Protein AF-A0A256ZKJ1-F1 (afdb_monomer_lite)

Foldseek 3Di:
DDDDDDDDDDDDDDDDDDDDPDDPPDPPPDDPVVLLVVLCVVDPPDDSVVSSVVSCCCVPVQPPPALDAFDKDWFAFPVCVVVNVVSNVVCCPPPPFHWDDWDKDKAQPDPPPPPSGIIMIGTHDIHTDDPPPPVPPPVDDDPVRVVVVVVVVVVVVVVVVVVVVVVVVVLADAFDKDWDFDDPPDPPPPDDPRARWIWGQHPVRDIDTCGNDHPVSNVVD

pLDDT: mean 74.89, std 17.76, range [29.64, 97.75]

Sequence (221 aa):
MAPGLEKSKKPRDITVSGQHEASFESHILEVPPELVRLAAERYPGYPLPLALAKLLNDVWVLRTVRPVKGLMWGGVHEENIPDIVAKLVRSMYEGPRPIRSITIKIKVGDPSCEDYTHFWVEILDVEEPGEEGELQPDGGFTAEELFRELERAIEAELAEARDRLAELQERAIPGSIRSKMVSCGKADCGKCPHGPYYYLKRPDGSEEYLGREVPPEIEDG

Structure (mmCIF, N/CA/C/O backbone):
data_AF-A0A256ZKJ1-F1
#
_entry.id   AF-A0A256ZKJ1-F1
#
loop_
_atom_site.group_PDB
_atom_site.id
_atom_site.type_symbol
_atom_site.label_atom_id
_atom_site.label_alt_id
_atom_site.label_comp_id
_atom_site.label_asym_id
_atom_site.label_entity_id
_atom_site.label_seq_id
_atom_site.pdbx_PDB_ins_code
_atom_site.Cartn_x
_atom_site.Cartn_y
_atom_site.Cartn_z
_atom_site.occupancy
_atom_site.B_iso_or_equiv
_atom_site.auth_seq_id
_atom_site.auth_comp_id
_atom_site.auth_asym_id
_atom_site.auth_atom_id
_atom_site.pdbx_PDB_model_num
ATOM 1 N N . MET A 1 1 ? 27.320 32.138 -69.745 1.00 44.38 1 MET A N 1
ATOM 2 C CA . MET A 1 1 ? 27.058 31.901 -68.310 1.00 44.38 1 MET A CA 1
ATOM 3 C C . MET A 1 1 ? 25.980 30.835 -68.228 1.00 44.38 1 MET A C 1
ATOM 5 O O . MET A 1 1 ? 24.889 31.080 -68.721 1.00 44.38 1 MET A O 1
ATOM 9 N N . ALA A 1 2 ? 26.323 29.638 -67.754 1.00 42.09 2 ALA A N 1
ATOM 10 C CA . ALA A 1 2 ? 25.422 28.486 -67.682 1.00 42.09 2 ALA A CA 1
ATOM 11 C C . ALA A 1 2 ? 25.147 28.136 -66.205 1.00 42.09 2 ALA A C 1
ATOM 13 O O . ALA A 1 2 ? 26.066 28.278 -65.394 1.00 42.09 2 ALA A O 1
ATOM 14 N N . PRO A 1 3 ? 23.920 27.716 -65.845 1.00 54.94 3 PRO A N 1
ATOM 15 C CA . PRO A 1 3 ? 23.538 27.420 -64.467 1.00 54.94 3 PRO A CA 1
ATOM 16 C C . PRO A 1 3 ? 24.007 26.022 -64.030 1.00 54.94 3 PRO A C 1
ATOM 18 O O . PRO A 1 3 ? 24.042 25.081 -64.824 1.00 54.94 3 PRO A O 1
ATOM 21 N N . GLY A 1 4 ? 24.389 25.907 -62.757 1.00 44.50 4 GLY A N 1
ATOM 22 C CA . GLY A 1 4 ? 24.886 24.678 -62.140 1.00 44.50 4 GLY A CA 1
ATOM 23 C C . GLY A 1 4 ? 23.781 23.654 -61.870 1.00 44.50 4 GLY A C 1
ATOM 24 O O . GLY A 1 4 ? 22.708 23.999 -61.385 1.00 44.50 4 GLY A O 1
ATOM 25 N N . LEU A 1 5 ? 24.073 22.386 -62.179 1.00 49.84 5 LEU A N 1
ATOM 26 C CA . LEU A 1 5 ? 23.234 21.231 -61.860 1.00 49.84 5 LEU A CA 1
ATOM 27 C C . LEU A 1 5 ? 23.305 20.885 -60.363 1.00 49.84 5 LEU A C 1
ATOM 29 O O . LEU A 1 5 ? 24.361 20.493 -59.859 1.00 49.84 5 LEU A O 1
ATOM 33 N N . GLU A 1 6 ? 22.154 20.921 -59.694 1.00 48.00 6 GLU A N 1
ATOM 34 C CA . GLU A 1 6 ? 21.913 20.258 -58.413 1.00 48.00 6 GLU A CA 1
ATOM 35 C C . GLU A 1 6 ? 21.885 18.730 -58.591 1.00 48.00 6 GLU A C 1
ATOM 37 O O . GLU A 1 6 ? 21.209 18.186 -59.468 1.00 48.00 6 GLU A O 1
ATOM 42 N N . LYS A 1 7 ? 22.623 18.007 -57.742 1.00 48.16 7 LYS A N 1
ATOM 43 C CA . LYS A 1 7 ? 22.628 16.538 -57.718 1.00 48.16 7 LYS A CA 1
ATOM 44 C C . LYS A 1 7 ? 21.525 16.026 -56.790 1.00 48.16 7 LYS A C 1
ATOM 46 O O . LYS A 1 7 ? 21.696 15.986 -55.576 1.00 48.16 7 LYS A O 1
ATOM 51 N N . SER A 1 8 ? 20.424 15.577 -57.387 1.00 42.25 8 SER A N 1
ATOM 52 C CA . SER A 1 8 ? 19.383 14.773 -56.737 1.00 42.25 8 SER A CA 1
ATOM 53 C C . SER A 1 8 ? 19.952 13.426 -56.250 1.00 42.25 8 SER A C 1
ATOM 55 O O . SER A 1 8 ? 20.502 12.649 -57.036 1.00 42.25 8 SER A O 1
ATOM 57 N N . LYS A 1 9 ? 19.838 13.141 -54.945 1.00 49.81 9 LYS A N 1
ATOM 58 C CA . LYS A 1 9 ? 20.073 11.805 -54.370 1.00 49.81 9 LYS A CA 1
ATOM 59 C C . LYS A 1 9 ? 18.824 10.952 -54.598 1.00 49.81 9 LYS A C 1
ATOM 61 O O . LYS A 1 9 ? 17.766 11.263 -54.063 1.00 49.81 9 LYS A O 1
ATOM 66 N N . LYS A 1 10 ? 18.959 9.858 -55.354 1.00 47.38 10 LYS A N 1
ATOM 67 C CA . LYS A 1 10 ? 17.903 8.843 -55.485 1.00 47.38 10 LYS A CA 1
ATOM 68 C C . LYS A 1 10 ? 17.711 8.087 -54.158 1.00 47.38 10 LYS A C 1
ATOM 70 O O . LYS A 1 10 ? 18.721 7.686 -53.570 1.00 47.38 10 LYS A O 1
ATOM 75 N N . PRO A 1 11 ? 16.467 7.841 -53.712 1.00 41.50 11 PRO A N 1
ATOM 76 C CA . PRO A 1 11 ? 16.202 6.891 -52.640 1.00 41.50 11 PRO A CA 1
ATOM 77 C C . PRO A 1 11 ? 16.518 5.469 -53.122 1.00 41.50 11 PRO A C 1
ATOM 79 O O . PRO A 1 11 ? 16.333 5.140 -54.295 1.00 41.50 11 PRO A O 1
ATOM 82 N N . ARG A 1 12 ? 17.064 4.645 -52.224 1.00 39.72 12 ARG A N 1
ATOM 83 C CA . ARG A 1 12 ? 17.263 3.212 -52.454 1.00 39.72 12 ARG A CA 1
ATOM 84 C C . ARG A 1 12 ? 16.070 2.473 -51.869 1.00 39.72 12 ARG A C 1
ATOM 86 O O . ARG A 1 12 ? 15.885 2.509 -50.656 1.00 39.72 12 ARG A O 1
ATOM 93 N N . ASP A 1 13 ? 15.324 1.795 -52.728 1.00 38.44 13 ASP A N 1
ATOM 94 C CA . ASP A 1 13 ? 14.350 0.792 -52.317 1.00 38.44 13 ASP A CA 1
ATOM 95 C C . ASP A 1 13 ? 15.100 -0.424 -51.761 1.00 38.44 13 ASP A C 1
ATOM 97 O O . ASP A 1 13 ? 16.004 -0.961 -52.407 1.00 38.44 13 ASP A O 1
ATOM 101 N N . ILE A 1 14 ? 14.748 -0.838 -50.544 1.00 34.78 14 ILE A N 1
ATOM 102 C CA . ILE A 1 14 ? 15.192 -2.105 -49.962 1.00 34.78 14 ILE A CA 1
ATOM 103 C C . ILE A 1 14 ? 13.975 -3.024 -49.943 1.00 34.78 14 ILE A C 1
ATOM 105 O O . ILE A 1 14 ? 13.069 -2.864 -49.129 1.00 34.78 14 ILE A O 1
ATOM 109 N N . THR A 1 15 ? 13.958 -3.983 -50.863 1.00 31.47 15 THR A N 1
ATOM 110 C CA . THR A 1 15 ? 13.005 -5.093 -50.872 1.00 31.47 15 THR A CA 1
ATOM 111 C C . THR A 1 15 ? 13.538 -6.193 -49.956 1.00 31.47 15 THR A C 1
ATOM 113 O O . THR A 1 15 ? 14.625 -6.717 -50.195 1.00 31.47 15 THR A O 1
ATOM 116 N N . VAL A 1 16 ? 12.782 -6.560 -48.920 1.00 31.16 16 VAL A N 1
ATOM 117 C CA . VAL A 1 16 ? 13.049 -7.754 -48.106 1.00 31.16 16 VAL A CA 1
ATOM 118 C C . VAL A 1 16 ? 11.983 -8.790 -48.444 1.00 31.16 16 VAL A C 1
ATOM 120 O O . VAL A 1 16 ? 10.836 -8.674 -48.026 1.00 31.16 16 VAL A O 1
ATOM 123 N N . SER A 1 17 ? 12.350 -9.791 -49.243 1.00 34.28 17 SER A N 1
ATOM 124 C CA . SER A 1 17 ? 11.527 -10.975 -49.489 1.00 34.28 17 SER A CA 1
ATOM 125 C C . SER A 1 17 ? 11.765 -11.991 -48.372 1.00 34.28 17 SER A C 1
ATOM 127 O O . SER A 1 17 ? 12.839 -12.588 -48.298 1.00 34.28 17 SER A O 1
ATOM 129 N N . GLY A 1 18 ? 10.774 -12.180 -47.503 1.00 29.64 18 GLY A N 1
ATOM 130 C CA . GLY A 1 18 ? 10.757 -13.255 -46.516 1.00 29.64 18 GLY A CA 1
ATOM 131 C C . GLY A 1 18 ? 10.109 -14.509 -47.095 1.00 29.64 18 GLY A C 1
ATOM 132 O O . GLY A 1 18 ? 8.932 -14.489 -47.441 1.00 29.64 18 GLY A O 1
ATOM 133 N N . GLN A 1 19 ? 10.863 -15.603 -47.173 1.00 39.25 19 GLN A N 1
ATOM 134 C CA . GLN A 1 19 ? 10.309 -16.953 -47.224 1.00 39.25 19 GLN A CA 1
ATOM 135 C C . GLN A 1 19 ? 10.635 -17.628 -45.894 1.00 39.25 19 GLN A C 1
ATOM 137 O O . GLN A 1 19 ? 11.774 -18.006 -45.645 1.00 39.25 19 GLN A O 1
ATOM 142 N N . HIS A 1 20 ? 9.629 -17.745 -45.033 1.00 33.62 20 HIS A N 1
ATOM 143 C CA . HIS A 1 20 ? 9.632 -18.654 -43.894 1.00 33.62 20 HIS A CA 1
ATOM 144 C C . HIS A 1 20 ? 8.245 -19.294 -43.824 1.00 33.62 20 HIS A C 1
ATOM 146 O O . HIS A 1 20 ? 7.353 -18.830 -43.120 1.00 33.62 20 HIS A O 1
ATOM 152 N N . GLU A 1 21 ? 8.059 -20.361 -44.597 1.00 38.94 21 GLU A N 1
ATOM 153 C CA . GLU A 1 21 ? 7.015 -21.343 -44.321 1.00 38.94 21 GLU A CA 1
ATOM 154 C C . GLU A 1 21 ? 7.507 -22.202 -43.151 1.00 38.94 21 GLU A C 1
ATOM 156 O O . GLU A 1 21 ? 8.213 -23.191 -43.330 1.00 38.94 21 GLU A O 1
ATOM 161 N N . ALA A 1 22 ? 7.194 -21.775 -41.928 1.00 35.44 22 ALA A N 1
ATOM 162 C CA . ALA A 1 22 ? 7.259 -22.642 -40.762 1.00 35.44 22 ALA A CA 1
ATOM 163 C C . ALA A 1 22 ? 5.856 -23.211 -40.538 1.00 35.44 22 ALA A C 1
ATOM 165 O O . ALA A 1 22 ? 4.933 -22.498 -40.146 1.00 35.44 22 ALA A O 1
ATOM 166 N N . SER A 1 23 ? 5.700 -24.501 -40.826 1.00 38.31 23 SER A N 1
ATOM 167 C CA . SER A 1 23 ? 4.536 -25.299 -40.462 1.00 38.31 23 SER A CA 1
ATOM 168 C C . SER A 1 23 ? 4.336 -25.244 -38.946 1.00 38.31 23 SER A C 1
ATOM 170 O O . SER A 1 23 ? 5.094 -25.844 -38.184 1.00 38.31 23 SER A O 1
ATOM 172 N N . PHE A 1 24 ? 3.331 -24.489 -38.512 1.00 35.84 24 PHE A N 1
ATOM 173 C CA . PHE A 1 24 ? 2.935 -24.364 -37.115 1.00 35.84 24 PHE A CA 1
ATOM 174 C C . PHE A 1 24 ? 2.102 -25.597 -36.738 1.00 35.84 24 PHE A C 1
ATOM 176 O O . PHE A 1 24 ? 0.874 -25.584 -36.813 1.00 35.84 24 PHE A O 1
ATOM 183 N N . GLU A 1 25 ? 2.765 -26.705 -36.400 1.00 36.88 25 GLU A N 1
ATOM 184 C CA . GLU A 1 25 ? 2.099 -27.823 -35.730 1.00 36.88 25 GLU A CA 1
ATOM 185 C C . GLU A 1 25 ? 1.587 -27.317 -34.377 1.00 36.88 25 GLU A C 1
ATOM 187 O O . GLU A 1 25 ? 2.357 -26.953 -33.487 1.00 36.88 25 GLU A O 1
ATOM 192 N N . SER A 1 26 ? 0.264 -27.224 -34.239 1.00 41.16 26 SER A N 1
ATOM 193 C CA . SER A 1 26 ? -0.400 -26.722 -33.042 1.00 41.16 26 SER A CA 1
ATOM 194 C C . SER A 1 26 ? -0.306 -27.747 -31.912 1.00 41.16 26 SER A C 1
ATOM 196 O O . SER A 1 26 ? -1.264 -28.463 -31.614 1.00 41.16 26 SER A O 1
ATOM 198 N N . HIS A 1 27 ? 0.845 -27.803 -31.250 1.00 38.19 27 HIS A N 1
ATOM 199 C CA . HIS A 1 27 ? 0.912 -28.250 -29.868 1.00 38.19 27 HIS A CA 1
ATOM 200 C C . HIS A 1 27 ? 0.139 -27.237 -29.023 1.00 38.19 27 HIS A C 1
ATOM 202 O O . HIS A 1 27 ? 0.663 -26.195 -28.631 1.00 38.19 27 HIS A O 1
ATOM 208 N N . ILE A 1 28 ? -1.142 -27.520 -28.782 1.00 40.75 28 ILE A N 1
ATOM 209 C CA . ILE A 1 28 ? -1.919 -26.831 -27.755 1.00 40.75 28 ILE A CA 1
ATOM 210 C C . ILE A 1 28 ? -1.238 -27.171 -26.428 1.00 40.75 28 ILE A C 1
ATOM 212 O O . ILE A 1 28 ? -1.432 -28.250 -25.875 1.00 40.75 28 ILE A O 1
ATOM 216 N N . LEU A 1 29 ? -0.363 -26.278 -25.970 1.00 50.88 29 LEU A N 1
ATOM 217 C CA . LEU A 1 29 ? 0.223 -26.328 -24.639 1.00 50.88 29 LEU A CA 1
ATOM 218 C C . LEU A 1 29 ? -0.930 -26.238 -23.640 1.00 50.88 29 LEU A C 1
ATOM 220 O O . LEU A 1 29 ? -1.601 -25.208 -23.554 1.00 50.88 29 LEU A O 1
ATOM 224 N N . GLU A 1 30 ? -1.191 -27.326 -22.919 1.00 71.75 30 GLU A N 1
ATOM 225 C CA . GLU A 1 30 ? -2.140 -27.305 -21.812 1.00 71.75 30 GLU A CA 1
ATOM 226 C C . GLU A 1 30 ? -1.690 -26.245 -20.803 1.00 71.75 30 GLU A C 1
ATOM 228 O O . GLU A 1 30 ? -0.568 -26.270 -20.294 1.00 71.75 30 GLU A O 1
ATOM 233 N N . VAL A 1 31 ? -2.560 -25.267 -20.551 1.00 78.06 31 VAL A N 1
ATOM 234 C CA . VAL A 1 31 ? -2.277 -24.177 -19.620 1.00 78.06 31 VAL A CA 1
ATOM 235 C C . VAL A 1 31 ? -2.248 -24.747 -18.197 1.00 78.06 31 VAL A C 1
ATOM 237 O O . VAL A 1 31 ? -3.251 -25.321 -17.764 1.00 78.06 31 VAL A O 1
ATOM 240 N N . PRO A 1 32 ? -1.157 -24.554 -17.431 1.00 82.62 32 PRO A N 1
ATOM 241 C CA . PRO A 1 32 ? -1.074 -25.012 -16.050 1.00 82.62 32 PRO A CA 1
ATOM 242 C C . PRO A 1 32 ? -2.262 -24.526 -15.192 1.00 82.62 32 PRO A C 1
ATOM 244 O O . PRO A 1 32 ? -2.549 -23.323 -15.190 1.00 82.62 32 PRO A O 1
ATOM 247 N N . PRO A 1 33 ? -2.918 -25.400 -14.399 1.00 87.12 33 PRO A N 1
ATOM 248 C CA . PRO A 1 33 ? -4.070 -25.032 -13.563 1.00 87.12 33 PRO A CA 1
ATOM 249 C C . PRO A 1 33 ? -3.784 -23.896 -12.571 1.00 87.12 33 PRO A C 1
ATOM 251 O O . PRO A 1 33 ? -4.671 -23.122 -12.215 1.00 87.12 33 PRO A O 1
ATOM 254 N N . GLU A 1 34 ? -2.530 -23.761 -12.140 1.00 79.50 34 GLU A N 1
ATOM 255 C CA . GLU A 1 34 ? -2.089 -22.687 -11.247 1.00 79.50 34 GLU A CA 1
ATOM 256 C C . GLU A 1 34 ? -2.165 -21.303 -11.908 1.00 79.50 34 GLU A C 1
ATOM 258 O O . GLU A 1 34 ? -2.575 -20.340 -11.260 1.00 79.50 34 GLU A O 1
ATOM 263 N N . LEU A 1 35 ? -1.843 -21.199 -13.204 1.00 78.12 35 LEU A N 1
ATOM 264 C CA . LEU A 1 35 ? -1.974 -19.949 -13.962 1.00 78.12 35 LEU A CA 1
ATOM 265 C C . LEU A 1 35 ? -3.440 -19.592 -14.195 1.00 78.12 35 LEU A C 1
ATOM 267 O O . LEU A 1 35 ? -3.807 -18.423 -14.128 1.00 78.12 35 LEU A O 1
ATOM 271 N N . VAL A 1 36 ? -4.284 -20.602 -14.403 1.00 90.62 36 VAL A N 1
ATOM 272 C CA . VAL A 1 36 ? -5.737 -20.431 -14.501 1.00 90.62 36 VAL A CA 1
ATOM 273 C C . VAL A 1 36 ? -6.298 -19.841 -13.205 1.00 90.62 36 VAL A C 1
ATOM 275 O O . VAL A 1 36 ? -7.033 -18.854 -13.247 1.00 90.62 36 VAL A O 1
ATOM 278 N N . ARG A 1 37 ? -5.905 -20.397 -12.050 1.00 90.75 37 ARG A N 1
ATOM 279 C CA . ARG A 1 37 ? -6.321 -19.892 -10.734 1.00 90.75 37 ARG A CA 1
ATOM 280 C C . ARG A 1 37 ? -5.835 -18.461 -10.499 1.00 90.75 37 ARG A C 1
ATOM 282 O O . ARG A 1 37 ? -6.632 -17.598 -10.147 1.00 90.75 37 ARG A O 1
ATOM 289 N N . LEU A 1 38 ? -4.554 -18.198 -10.757 1.00 82.75 38 LEU A N 1
ATOM 290 C CA . LEU A 1 38 ? -3.958 -16.873 -10.581 1.00 82.75 38 LEU A CA 1
ATOM 291 C C . LEU A 1 38 ? -4.615 -15.816 -11.484 1.00 82.75 38 LEU A C 1
ATOM 293 O O . LEU A 1 38 ? -4.790 -14.674 -11.067 1.00 82.75 38 LEU A O 1
ATOM 297 N N . ALA A 1 39 ? -5.003 -16.186 -12.707 1.00 86.31 39 ALA A N 1
ATOM 298 C CA . ALA A 1 39 ? -5.677 -15.285 -13.638 1.00 86.31 39 ALA A CA 1
ATOM 299 C C . ALA A 1 39 ? -7.070 -14.905 -13.128 1.00 86.31 39 ALA A C 1
ATOM 301 O O . ALA A 1 39 ? -7.434 -13.730 -13.143 1.00 86.31 39 ALA A O 1
ATOM 302 N N . ALA A 1 40 ? -7.822 -15.894 -12.642 1.00 93.00 40 ALA A N 1
ATOM 303 C CA . ALA A 1 40 ? -9.154 -15.689 -12.087 1.00 93.00 40 ALA A CA 1
ATOM 304 C C . ALA A 1 40 ? -9.130 -14.833 -10.808 1.00 93.00 40 ALA A C 1
ATOM 306 O O . ALA A 1 40 ? -9.991 -13.975 -10.634 1.00 93.00 40 ALA A O 1
ATOM 307 N N . GLU A 1 41 ? -8.133 -15.030 -9.939 1.00 92.06 41 GLU A N 1
ATOM 308 C CA . GLU A 1 41 ? -7.951 -14.229 -8.721 1.00 92.06 41 GLU A CA 1
ATOM 309 C C . GLU A 1 41 ? -7.544 -12.781 -9.031 1.00 92.06 41 GLU A C 1
ATOM 311 O O . GLU A 1 41 ? -8.022 -11.850 -8.385 1.00 92.06 41 GLU A O 1
ATOM 316 N N . ARG A 1 42 ? -6.663 -12.575 -10.019 1.00 83.31 42 ARG A N 1
ATOM 317 C CA . ARG A 1 42 ? -6.078 -11.259 -10.318 1.00 83.31 42 ARG A CA 1
ATOM 318 C C . ARG A 1 42 ? -6.974 -10.362 -11.176 1.00 83.31 42 ARG A C 1
ATOM 320 O O . ARG A 1 42 ? -6.885 -9.144 -11.044 1.00 83.31 42 ARG A O 1
ATOM 327 N N . TYR A 1 43 ? -7.835 -10.934 -12.020 1.00 86.81 43 TYR A N 1
ATOM 328 C CA . TYR A 1 43 ? -8.774 -10.182 -12.867 1.00 86.81 43 TYR A CA 1
ATOM 329 C C . TYR A 1 43 ? -10.219 -10.649 -12.635 1.00 86.81 43 TYR A C 1
ATOM 331 O O . TYR A 1 43 ? -10.833 -11.245 -13.529 1.00 86.81 43 TYR A O 1
ATOM 339 N N . PRO A 1 44 ? -10.789 -10.390 -11.443 1.00 91.25 44 PRO A N 1
ATOM 340 C CA . PRO A 1 44 ? -12.165 -10.772 -11.161 1.00 91.25 44 PRO A CA 1
ATOM 341 C C . PRO A 1 44 ? -13.127 -10.071 -12.133 1.00 91.25 44 PRO A C 1
ATOM 343 O O . PRO A 1 44 ? -13.017 -8.872 -12.387 1.00 91.25 44 PRO A O 1
ATOM 346 N N . GLY A 1 45 ? -14.070 -10.832 -12.697 1.00 88.69 45 GLY A N 1
ATOM 347 C CA . GLY A 1 45 ? -15.072 -10.338 -13.652 1.00 88.69 45 GLY A CA 1
ATOM 348 C C . GLY A 1 45 ? -14.704 -10.481 -15.135 1.00 88.69 45 GLY A C 1
ATOM 349 O O . GLY A 1 45 ? -15.566 -10.281 -15.987 1.00 88.69 45 GLY A O 1
ATOM 350 N N . TYR A 1 46 ? -13.472 -10.879 -15.465 1.00 82.44 46 TYR A N 1
ATOM 351 C CA . TYR A 1 46 ? -13.070 -11.170 -16.844 1.00 82.44 46 TYR A CA 1
ATOM 352 C C . TYR A 1 46 ? -13.379 -12.633 -17.216 1.00 82.44 46 TYR A C 1
ATOM 354 O O . TYR A 1 46 ? -13.190 -13.525 -16.384 1.00 82.44 46 TYR A O 1
ATOM 362 N N . PRO A 1 47 ? -13.797 -12.935 -18.466 1.00 92.00 47 PRO A N 1
ATOM 363 C CA . PRO A 1 47 ? -13.853 -14.309 -18.954 1.00 92.00 47 PRO A CA 1
ATOM 364 C C . PRO A 1 47 ? -12.479 -14.966 -18.841 1.00 92.00 47 PRO A C 1
ATOM 366 O O . PRO A 1 47 ? -11.471 -14.364 -19.212 1.00 92.00 47 PRO A O 1
ATOM 369 N N . LEU A 1 48 ? -12.434 -16.207 -18.358 1.00 85.62 48 LEU A N 1
ATOM 370 C CA . LEU A 1 48 ? -11.183 -16.876 -18.006 1.00 85.62 48 LEU A CA 1
ATOM 371 C C . LEU A 1 48 ? -10.117 -16.870 -19.124 1.00 85.62 48 LEU A C 1
ATOM 373 O O . LEU A 1 48 ? -8.971 -16.562 -18.809 1.00 85.62 48 LEU A O 1
ATOM 377 N N . PRO A 1 49 ? -10.436 -17.106 -20.415 1.00 80.00 49 PRO A N 1
ATOM 378 C CA . PRO A 1 49 ? -9.439 -16.995 -21.483 1.00 80.00 49 PRO A CA 1
ATOM 379 C C . PRO A 1 49 ? -8.814 -15.596 -21.599 1.00 80.00 49 PRO A C 1
ATOM 381 O O . PRO A 1 49 ? -7.618 -15.474 -21.850 1.00 80.00 49 PRO A O 1
ATOM 384 N N . LEU A 1 50 ? -9.599 -14.539 -21.369 1.00 70.25 50 LEU A N 1
ATOM 385 C CA . LEU A 1 50 ? -9.132 -13.153 -21.426 1.00 70.25 50 LEU A CA 1
ATOM 386 C C . LEU A 1 50 ? -8.331 -12.776 -20.175 1.00 70.25 50 LEU A C 1
ATOM 388 O O . LEU A 1 50 ? -7.289 -12.138 -20.287 1.00 70.25 50 LEU A O 1
ATOM 392 N N . ALA A 1 51 ? -8.778 -13.216 -18.995 1.00 83.56 51 ALA A N 1
ATOM 393 C CA . ALA A 1 51 ? -8.017 -13.080 -17.755 1.00 83.56 51 ALA A CA 1
ATOM 394 C C . ALA A 1 51 ? -6.654 -13.777 -17.869 1.00 83.56 51 ALA A C 1
ATOM 396 O O . ALA A 1 51 ? -5.642 -13.240 -17.430 1.00 83.56 51 ALA A O 1
ATOM 397 N N . LEU A 1 52 ? -6.620 -14.953 -18.500 1.00 77.25 52 LEU A N 1
ATOM 398 C CA . LEU A 1 52 ? -5.402 -15.715 -18.727 1.00 77.25 52 LEU A CA 1
ATOM 399 C C . LEU A 1 52 ? -4.485 -15.031 -19.743 1.00 77.25 52 LEU A C 1
ATOM 401 O O . LEU A 1 52 ? -3.293 -14.923 -19.490 1.00 77.25 52 LEU A O 1
ATOM 405 N N . ALA A 1 53 ? -5.022 -14.517 -20.853 1.00 72.25 53 ALA A N 1
ATOM 406 C CA . ALA A 1 53 ? -4.254 -13.728 -21.814 1.00 72.25 53 ALA A CA 1
ATOM 407 C C . ALA A 1 53 ? -3.659 -12.467 -21.167 1.00 72.25 53 ALA A C 1
ATOM 409 O O . ALA A 1 53 ? -2.481 -12.180 -21.360 1.00 72.25 53 ALA A O 1
ATOM 410 N N . LYS A 1 54 ? -4.437 -11.758 -20.338 1.00 73.44 54 LYS A N 1
ATOM 411 C CA . LYS A 1 54 ? -3.977 -10.579 -19.591 1.00 73.44 54 LYS A CA 1
ATOM 412 C C . LYS A 1 54 ? -2.926 -10.948 -18.543 1.00 73.44 54 LYS A C 1
ATOM 414 O O . LYS A 1 54 ? -1.895 -10.291 -18.464 1.00 73.44 54 LYS A O 1
ATOM 419 N N . LEU A 1 55 ? -3.124 -12.050 -17.815 1.00 81.12 55 LEU A N 1
ATOM 420 C CA . LEU A 1 55 ? -2.128 -12.585 -16.889 1.00 81.12 55 LEU A CA 1
ATOM 421 C C . LEU A 1 55 ? -0.838 -12.965 -17.621 1.00 81.12 55 LEU A C 1
ATOM 423 O O . LEU A 1 55 ? 0.236 -12.601 -17.168 1.00 81.12 55 LEU A O 1
ATOM 427 N N . LEU A 1 56 ? -0.915 -13.694 -18.734 1.00 68.38 56 LEU A N 1
ATOM 428 C CA . LEU A 1 56 ? 0.252 -14.100 -19.516 1.00 68.38 56 LEU A CA 1
ATOM 429 C C . LEU A 1 56 ? 0.962 -12.888 -20.123 1.00 68.38 56 LEU A C 1
ATOM 431 O O . LEU A 1 56 ? 2.187 -12.857 -20.130 1.00 68.38 56 LEU A O 1
ATOM 435 N N . ASN A 1 57 ? 0.230 -11.857 -20.541 1.00 66.06 57 ASN A N 1
ATOM 436 C CA . ASN A 1 57 ? 0.819 -10.589 -20.962 1.00 66.06 57 ASN A CA 1
ATOM 437 C C . ASN A 1 57 ? 1.584 -9.920 -19.802 1.00 66.06 57 ASN A C 1
ATOM 439 O O . ASN A 1 57 ? 2.745 -9.533 -19.945 1.00 66.06 57 ASN A O 1
ATOM 443 N N . ASP A 1 58 ? 0.985 -9.898 -18.611 1.00 69.00 58 ASP A N 1
ATOM 444 C CA . ASP A 1 58 ? 1.577 -9.302 -17.412 1.00 69.00 58 ASP A CA 1
ATOM 445 C C . ASP A 1 58 ? 2.754 -10.119 -16.845 1.00 69.00 58 ASP A C 1
ATOM 447 O O . ASP A 1 58 ? 3.681 -9.549 -16.256 1.00 69.00 58 ASP A O 1
ATOM 451 N N . VAL A 1 59 ? 2.734 -11.444 -17.030 1.00 63.06 59 VAL A N 1
ATOM 452 C CA . VAL A 1 59 ? 3.713 -12.413 -16.509 1.00 63.06 59 VAL A CA 1
ATOM 453 C C . VAL A 1 59 ? 4.867 -12.658 -17.483 1.00 63.06 59 VAL A C 1
ATOM 455 O O . VAL A 1 59 ? 5.989 -12.861 -17.022 1.00 63.06 59 VAL A O 1
ATOM 458 N N . TRP A 1 60 ? 4.636 -12.639 -18.796 1.00 50.53 60 TRP A N 1
ATOM 459 C CA . TRP A 1 60 ? 5.633 -13.052 -19.792 1.00 50.53 60 TRP A CA 1
ATOM 460 C C . TRP A 1 60 ? 6.354 -11.874 -20.448 1.00 50.53 60 TRP A C 1
ATOM 462 O O . TRP A 1 60 ? 7.559 -11.951 -20.667 1.00 50.53 60 TRP A O 1
ATOM 472 N N . VAL A 1 61 ? 5.672 -10.749 -20.684 1.00 52.62 61 VAL A N 1
ATOM 473 C CA . VAL A 1 61 ? 6.313 -9.584 -21.321 1.00 52.62 61 VAL A CA 1
ATOM 474 C C . VAL A 1 61 ? 7.039 -8.710 -20.295 1.00 52.62 61 VAL A C 1
ATOM 476 O O . VAL A 1 61 ? 8.012 -8.044 -20.639 1.00 52.62 61 VAL A O 1
ATOM 479 N N . LEU A 1 62 ? 6.615 -8.727 -19.023 1.00 50.03 62 LEU A N 1
ATOM 480 C CA . LEU A 1 62 ? 6.971 -7.662 -18.080 1.00 50.03 62 LEU A CA 1
ATOM 481 C C . LEU A 1 62 ? 7.660 -8.089 -16.775 1.00 50.03 62 LEU A C 1
ATOM 483 O O . LEU A 1 62 ? 8.119 -7.231 -16.023 1.00 50.03 62 LEU A O 1
ATOM 487 N N . ARG A 1 63 ? 7.760 -9.388 -16.480 1.00 49.72 63 ARG A N 1
ATOM 488 C CA . ARG A 1 63 ? 8.315 -9.871 -15.199 1.00 49.72 63 ARG A CA 1
ATOM 489 C C . ARG A 1 63 ? 9.848 -9.871 -15.158 1.00 49.72 63 ARG A C 1
ATOM 491 O O . ARG A 1 63 ? 10.437 -9.914 -14.084 1.00 49.72 63 ARG A O 1
ATOM 498 N N . THR A 1 64 ? 10.482 -9.774 -16.322 1.00 55.91 64 THR A N 1
ATOM 499 C CA . THR A 1 64 ? 11.940 -9.717 -16.507 1.00 55.91 64 THR A CA 1
ATOM 500 C C . THR A 1 64 ? 12.327 -8.610 -17.481 1.00 55.91 64 THR A C 1
ATOM 502 O O . THR A 1 64 ? 13.230 -8.789 -18.298 1.00 55.91 64 THR A O 1
ATOM 505 N N . VAL A 1 65 ? 11.643 -7.464 -17.430 1.00 64.06 65 VAL A N 1
ATOM 506 C CA . VAL A 1 65 ? 12.074 -6.289 -18.194 1.00 64.06 65 VAL A CA 1
ATOM 507 C C . VAL A 1 65 ? 13.318 -5.740 -17.522 1.00 64.06 65 VAL A C 1
ATOM 509 O O . VAL A 1 65 ? 13.260 -4.878 -16.651 1.00 64.06 65 VAL A O 1
ATOM 512 N N . ARG A 1 66 ? 14.460 -6.299 -17.913 1.00 71.56 66 ARG A N 1
ATOM 513 C CA . ARG A 1 66 ? 15.735 -5.653 -17.673 1.00 71.56 66 ARG A CA 1
ATOM 514 C C . ARG A 1 66 ? 15.857 -4.533 -18.696 1.00 71.56 66 ARG A C 1
ATOM 516 O O . ARG A 1 66 ? 15.687 -4.799 -19.889 1.00 71.56 66 ARG A O 1
ATOM 523 N N . PRO A 1 67 ? 16.132 -3.301 -18.264 1.00 79.12 67 PRO A N 1
ATOM 524 C CA . PRO A 1 67 ? 16.468 -2.236 -19.185 1.00 79.12 67 PRO A CA 1
ATOM 525 C C . PRO A 1 67 ? 17.781 -2.601 -19.877 1.00 79.12 67 PRO A C 1
ATOM 527 O O . PRO A 1 67 ? 18.859 -2.527 -19.299 1.00 79.12 67 PRO A O 1
ATOM 530 N N . VAL A 1 68 ? 17.672 -3.065 -21.116 1.00 82.31 68 VAL A N 1
ATOM 531 C CA . VAL A 1 68 ? 18.811 -3.354 -21.983 1.00 82.31 68 VAL A CA 1
ATOM 532 C C . VAL A 1 68 ? 18.754 -2.358 -23.123 1.00 82.31 68 VAL A C 1
ATOM 534 O O . VAL A 1 68 ? 17.719 -2.205 -23.772 1.00 82.31 68 VAL A O 1
ATOM 537 N N . LYS A 1 69 ? 19.867 -1.670 -23.370 1.00 87.06 69 LYS A N 1
ATOM 538 C CA . LYS A 1 69 ? 19.996 -0.764 -24.509 1.00 87.06 69 LYS A CA 1
ATOM 539 C C . LYS A 1 69 ? 19.645 -1.489 -25.812 1.00 87.06 69 LYS A C 1
ATOM 541 O O . LYS A 1 69 ? 20.189 -2.552 -26.097 1.00 87.06 69 LYS A O 1
ATOM 546 N N . GLY A 1 70 ? 18.741 -0.906 -26.594 1.00 81.00 70 GLY A N 1
ATOM 547 C CA . GLY A 1 70 ? 18.231 -1.469 -27.845 1.00 81.00 70 GLY A CA 1
ATOM 548 C C . GLY A 1 70 ? 17.054 -2.438 -27.690 1.00 81.00 70 GLY A C 1
ATOM 549 O O . GLY A 1 70 ? 16.566 -2.943 -28.697 1.00 81.00 70 GLY A O 1
ATOM 550 N N . LEU A 1 71 ? 16.573 -2.706 -26.471 1.00 84.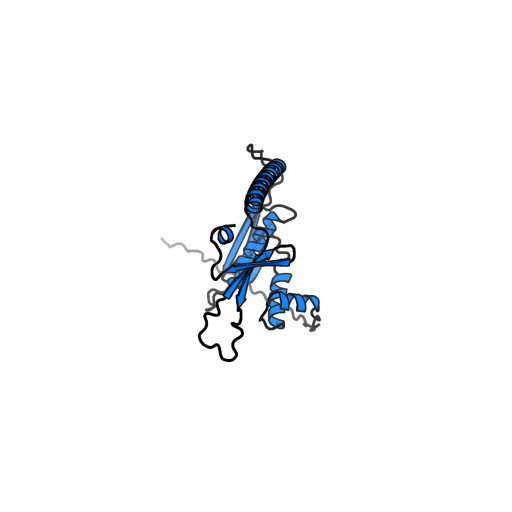81 71 LEU A N 1
ATOM 551 C CA . LEU A 1 71 ? 15.356 -3.491 -26.267 1.00 84.81 71 LEU A CA 1
ATOM 552 C C . LEU A 1 71 ? 14.128 -2.692 -26.723 1.00 84.81 71 LEU A C 1
ATOM 554 O O . LEU A 1 71 ? 13.998 -1.504 -26.418 1.00 84.81 71 LEU A O 1
ATOM 558 N N . MET A 1 72 ? 13.237 -3.351 -27.467 1.00 86.06 72 MET A N 1
ATOM 559 C CA . MET A 1 72 ? 12.080 -2.724 -28.101 1.00 86.06 72 MET A CA 1
ATOM 560 C C . MET A 1 72 ? 10.823 -3.582 -27.962 1.00 86.06 72 MET A C 1
ATOM 562 O O . MET A 1 72 ? 10.875 -4.799 -28.135 1.00 86.06 72 MET A O 1
ATOM 566 N N . TRP A 1 73 ? 9.686 -2.927 -27.737 1.00 85.81 73 TRP A N 1
ATOM 567 C CA . TRP A 1 73 ? 8.347 -3.517 -27.747 1.00 85.81 73 TRP A CA 1
ATOM 568 C C . TRP A 1 73 ? 7.475 -2.775 -28.758 1.00 85.81 73 TRP A C 1
ATOM 570 O O . TRP A 1 73 ? 7.419 -1.547 -28.730 1.00 85.81 73 TRP A O 1
ATOM 580 N N . GLY A 1 74 ? 6.803 -3.504 -29.648 1.00 85.12 74 GLY A N 1
ATOM 581 C CA . GLY A 1 74 ? 5.838 -2.955 -30.606 1.00 85.12 74 GLY A CA 1
ATOM 582 C C . GLY A 1 74 ? 4.407 -3.353 -30.262 1.00 85.12 74 GLY A C 1
ATOM 583 O O . GLY A 1 74 ? 4.195 -4.346 -29.570 1.00 85.12 74 GLY A O 1
ATOM 584 N N . GLY A 1 75 ? 3.428 -2.585 -30.748 1.00 84.06 75 GLY A N 1
ATOM 585 C CA . GLY A 1 75 ? 2.007 -2.863 -30.502 1.00 84.06 75 GLY A CA 1
ATOM 586 C C . GLY A 1 75 ? 1.578 -2.632 -29.050 1.00 84.06 75 GLY A C 1
ATOM 587 O O . GLY A 1 75 ? 0.608 -3.223 -28.589 1.00 84.06 75 GLY A O 1
ATOM 588 N N . VAL A 1 76 ? 2.313 -1.801 -28.310 1.00 84.94 76 VAL A N 1
ATOM 589 C CA . VAL A 1 76 ? 2.018 -1.498 -26.909 1.00 84.94 76 VAL A CA 1
ATOM 590 C C . VAL A 1 76 ? 0.792 -0.600 -26.846 1.00 84.94 76 VAL A C 1
ATOM 592 O O . VAL A 1 76 ? 0.827 0.499 -27.392 1.00 84.94 76 VAL A O 1
ATOM 595 N N . HIS A 1 77 ? -0.267 -1.045 -26.171 1.00 85.75 77 HIS A N 1
ATOM 596 C CA . HIS A 1 77 ? -1.427 -0.187 -25.935 1.00 85.75 77 HIS A CA 1
ATOM 597 C C . HIS A 1 77 ? -1.076 1.003 -25.031 1.00 85.75 77 HIS A C 1
ATOM 599 O O . HIS A 1 77 ? -0.303 0.828 -24.086 1.00 85.75 77 HIS A O 1
ATOM 605 N N . GLU A 1 78 ? -1.659 2.180 -25.286 1.00 85.12 78 GLU A N 1
ATOM 606 C CA . GLU A 1 78 ? -1.450 3.396 -24.478 1.00 85.12 78 GLU A CA 1
ATOM 607 C C . GLU A 1 78 ? -1.613 3.122 -22.977 1.00 85.12 78 GLU A C 1
ATOM 609 O O . GLU A 1 78 ? -0.749 3.483 -22.176 1.00 85.12 78 GLU A O 1
ATOM 614 N N . GLU A 1 79 ? -2.669 2.389 -22.610 1.00 83.25 79 GLU A N 1
ATOM 615 C CA . GLU A 1 79 ? -2.977 2.034 -21.222 1.00 83.25 79 GLU A CA 1
ATOM 616 C C . GLU A 1 79 ? -1.880 1.216 -20.520 1.00 83.25 79 GLU A C 1
ATOM 618 O O . GLU A 1 79 ? -1.802 1.221 -19.294 1.00 83.25 79 GLU A O 1
ATOM 623 N N . ASN A 1 80 ? -1.009 0.538 -21.275 1.00 84.00 80 ASN A N 1
ATOM 624 C CA . ASN A 1 80 ? 0.053 -0.311 -20.736 1.00 84.00 80 ASN A CA 1
ATOM 625 C C . ASN A 1 80 ? 1.393 0.432 -20.587 1.00 84.00 80 ASN A C 1
ATOM 627 O O . ASN A 1 80 ? 2.316 -0.090 -19.957 1.00 84.00 80 ASN A O 1
ATOM 631 N N . ILE A 1 81 ? 1.533 1.638 -21.153 1.00 84.94 81 ILE A N 1
ATOM 632 C CA . ILE A 1 81 ? 2.778 2.419 -21.087 1.00 84.94 81 ILE A CA 1
ATOM 633 C C . ILE A 1 81 ? 3.173 2.753 -19.637 1.00 84.94 81 ILE A C 1
ATOM 635 O O . ILE A 1 81 ? 4.337 2.518 -19.295 1.00 84.94 81 ILE A O 1
ATOM 639 N N . PRO A 1 82 ? 2.273 3.250 -18.760 1.00 85.94 82 PRO A N 1
ATOM 640 C CA . PRO A 1 82 ? 2.636 3.572 -17.378 1.00 85.94 82 PRO A CA 1
ATOM 641 C C . PRO A 1 82 ? 3.208 2.372 -16.618 1.00 85.94 82 PRO A C 1
ATOM 643 O O . PRO A 1 82 ? 4.209 2.508 -15.915 1.00 85.94 82 PRO A O 1
ATOM 646 N N . ASP A 1 83 ? 2.636 1.184 -16.819 1.00 83.25 83 ASP A N 1
ATOM 647 C CA . ASP A 1 83 ? 3.093 -0.048 -16.174 1.00 83.25 83 ASP A CA 1
ATOM 648 C C . ASP A 1 83 ? 4.474 -0.489 -16.671 1.00 83.25 83 ASP A C 1
ATOM 650 O O . ASP A 1 83 ? 5.306 -0.940 -15.879 1.00 83.25 83 ASP A O 1
ATOM 654 N N . ILE A 1 84 ? 4.748 -0.342 -17.971 1.00 84.44 84 ILE A N 1
ATOM 655 C CA . ILE A 1 84 ? 6.071 -0.619 -18.551 1.00 84.44 84 ILE A CA 1
ATOM 656 C C . ILE A 1 84 ? 7.117 0.319 -17.946 1.00 84.44 84 ILE A C 1
ATOM 658 O O . ILE A 1 84 ? 8.172 -0.138 -17.502 1.00 84.44 84 ILE A O 1
ATOM 662 N N . VAL A 1 85 ? 6.814 1.619 -17.875 1.00 85.12 85 VAL A N 1
ATOM 663 C CA . VAL A 1 85 ? 7.716 2.622 -17.293 1.00 85.12 85 VAL A CA 1
ATOM 664 C C . VAL A 1 85 ? 7.947 2.348 -15.808 1.00 85.12 85 VAL A C 1
ATOM 666 O O . VAL A 1 85 ? 9.095 2.311 -15.371 1.00 85.12 85 VAL A O 1
ATOM 669 N N . ALA A 1 86 ? 6.896 2.078 -15.032 1.00 82.94 86 ALA A N 1
ATOM 670 C CA . ALA A 1 86 ? 7.016 1.784 -13.605 1.00 82.94 86 ALA A CA 1
ATOM 671 C C . ALA A 1 86 ? 7.891 0.548 -13.335 1.00 82.94 86 ALA A C 1
ATOM 673 O O . ALA A 1 86 ? 8.681 0.536 -12.390 1.00 82.94 86 ALA A O 1
ATOM 674 N N . LYS A 1 87 ? 7.793 -0.486 -14.178 1.00 83.69 87 LYS A N 1
ATOM 675 C CA . LYS A 1 87 ? 8.631 -1.691 -14.072 1.00 83.69 87 LYS A CA 1
ATOM 676 C C . LYS A 1 87 ? 10.082 -1.428 -14.464 1.00 83.69 87 LYS A C 1
ATOM 678 O O . LYS A 1 87 ? 10.976 -1.932 -13.788 1.00 83.69 87 LYS A O 1
ATOM 683 N N . LEU A 1 88 ? 10.323 -0.615 -15.494 1.00 85.38 88 LEU A N 1
ATOM 684 C CA . LEU A 1 88 ? 11.671 -0.173 -15.861 1.00 85.38 88 LEU A CA 1
ATOM 685 C C . LEU A 1 88 ? 12.329 0.599 -14.716 1.00 85.38 88 LEU A C 1
ATOM 687 O O . LEU A 1 88 ? 13.445 0.263 -14.332 1.00 85.38 88 LEU A O 1
ATOM 691 N N . VAL A 1 89 ? 11.608 1.553 -14.119 1.00 83.50 89 VAL A N 1
ATOM 692 C CA . VAL A 1 89 ? 12.066 2.316 -12.947 1.00 83.50 89 VAL A CA 1
ATOM 693 C C . VAL A 1 89 ? 12.348 1.385 -11.773 1.00 83.50 89 VAL A C 1
ATOM 695 O O . VAL A 1 89 ? 13.411 1.461 -11.171 1.00 83.50 89 VAL A O 1
ATOM 698 N N . ARG A 1 90 ? 11.448 0.446 -11.469 1.00 81.50 90 ARG A N 1
ATOM 699 C CA . ARG A 1 90 ? 11.678 -0.538 -10.405 1.00 81.50 90 ARG A CA 1
ATOM 700 C C . ARG A 1 90 ? 12.943 -1.364 -10.652 1.00 81.50 90 ARG A C 1
ATOM 702 O O . ARG A 1 90 ? 13.750 -1.535 -9.742 1.00 81.50 90 ARG A O 1
ATOM 709 N N . SER A 1 91 ? 13.159 -1.809 -11.891 1.00 80.00 91 SER A N 1
ATOM 710 C CA . SER A 1 91 ? 14.370 -2.539 -12.273 1.00 80.00 91 SER A CA 1
ATOM 711 C C . SER A 1 91 ? 15.648 -1.699 -12.164 1.00 80.00 91 SER A C 1
ATOM 713 O O . SER A 1 91 ? 16.720 -2.300 -12.101 1.00 80.00 91 SER A O 1
ATOM 715 N N . MET A 1 92 ? 15.568 -0.361 -12.136 1.00 81.56 92 MET A N 1
ATOM 716 C CA . MET A 1 92 ? 16.738 0.486 -11.869 1.00 81.56 92 MET A CA 1
ATOM 717 C C . MET A 1 92 ? 17.255 0.322 -10.441 1.00 81.56 92 MET A C 1
ATOM 719 O O . MET A 1 92 ? 18.463 0.383 -10.231 1.00 81.56 92 MET A O 1
ATOM 723 N N . TYR A 1 93 ? 16.351 0.113 -9.479 1.00 77.50 93 TYR A N 1
ATOM 724 C CA . TYR A 1 93 ? 16.675 0.068 -8.051 1.00 77.50 93 TYR A CA 1
ATOM 725 C C . TYR A 1 93 ? 16.816 -1.357 -7.511 1.00 77.50 93 TYR A C 1
ATOM 727 O O . TYR A 1 93 ? 17.670 -1.613 -6.672 1.00 77.50 93 TYR A O 1
ATOM 735 N N . GLU A 1 94 ? 15.991 -2.290 -7.988 1.00 76.75 94 GLU A N 1
ATOM 736 C CA . GLU A 1 94 ? 15.939 -3.670 -7.476 1.00 76.75 94 GLU A CA 1
ATOM 737 C C . GLU A 1 94 ? 16.873 -4.636 -8.234 1.00 76.75 94 GLU A C 1
ATOM 739 O O . GLU A 1 94 ? 16.960 -5.822 -7.907 1.00 76.75 94 GLU A O 1
ATOM 744 N N . GLY A 1 95 ? 17.550 -4.160 -9.283 1.00 70.88 95 GLY A N 1
ATOM 745 C CA . GLY A 1 95 ? 18.458 -4.963 -10.096 1.00 70.88 95 GLY A CA 1
ATOM 746 C C . GLY A 1 95 ? 19.763 -5.337 -9.372 1.00 70.88 95 GLY A C 1
ATOM 747 O O . GLY A 1 95 ? 20.177 -4.661 -8.435 1.00 70.88 95 GLY A O 1
ATOM 748 N N . PRO A 1 96 ? 20.484 -6.380 -9.837 1.00 69.81 96 PRO A N 1
ATOM 749 C CA . PRO A 1 96 ? 21.789 -6.763 -9.280 1.00 69.81 96 PRO A CA 1
ATOM 750 C C . PRO A 1 96 ? 22.867 -5.685 -9.471 1.00 69.81 96 PRO A C 1
ATOM 752 O O . PRO A 1 96 ? 23.911 -5.737 -8.827 1.00 69.81 96 PRO A O 1
ATOM 755 N N . ARG A 1 97 ? 22.628 -4.734 -10.381 1.00 74.25 97 ARG A N 1
ATOM 756 C CA . ARG A 1 97 ? 23.404 -3.509 -10.543 1.00 74.25 97 ARG A CA 1
ATOM 757 C C . ARG A 1 97 ? 22.426 -2.338 -10.535 1.00 74.25 97 ARG A C 1
ATOM 759 O O . ARG A 1 97 ? 21.485 -2.378 -11.332 1.00 74.25 97 ARG A O 1
ATOM 766 N N . PRO A 1 98 ? 22.616 -1.337 -9.664 1.00 75.50 98 PRO A N 1
ATOM 767 C CA . PRO A 1 98 ? 21.805 -0.134 -9.712 1.00 75.50 98 PRO A CA 1
ATOM 768 C C . PRO A 1 98 ? 22.041 0.571 -11.048 1.00 75.50 98 PRO A C 1
ATOM 770 O O . PRO A 1 98 ? 23.169 0.630 -11.525 1.00 75.50 98 PRO A O 1
ATOM 773 N N . ILE A 1 99 ? 20.980 1.079 -11.664 1.00 83.94 99 ILE A N 1
ATOM 774 C CA . ILE A 1 99 ? 21.046 1.829 -12.923 1.00 83.94 99 ILE A CA 1
ATOM 775 C C . ILE A 1 99 ? 20.802 3.290 -12.598 1.00 83.94 99 ILE A C 1
ATOM 777 O O . ILE A 1 99 ? 19.839 3.625 -11.910 1.00 83.94 99 ILE A O 1
ATOM 781 N N . ARG A 1 100 ? 21.663 4.170 -13.104 1.00 81.88 100 ARG A N 1
ATOM 782 C CA . ARG A 1 100 ? 21.594 5.602 -12.826 1.00 81.88 100 ARG A CA 1
ATOM 783 C C . ARG A 1 100 ? 20.501 6.279 -13.639 1.00 81.88 100 ARG A C 1
ATOM 785 O O . ARG A 1 100 ? 19.726 7.063 -13.097 1.00 81.88 100 ARG A O 1
ATOM 792 N N . SER A 1 101 ? 20.436 5.982 -14.934 1.00 86.69 101 SER A N 1
ATOM 793 C CA . SER A 1 101 ? 19.437 6.560 -15.829 1.00 86.69 101 SER A CA 1
ATOM 794 C C . SER A 1 101 ? 19.042 5.586 -16.945 1.00 86.69 101 SER A C 1
ATOM 796 O O . SER A 1 101 ? 19.841 4.763 -17.393 1.00 86.69 101 SER A O 1
ATOM 798 N N . ILE A 1 102 ? 17.781 5.657 -17.381 1.00 87.38 102 ILE A N 1
ATOM 799 C CA . ILE A 1 102 ? 17.268 4.950 -18.562 1.00 87.38 102 ILE A CA 1
ATOM 800 C C . ILE A 1 102 ? 16.658 5.995 -19.489 1.00 87.38 102 ILE A C 1
ATOM 802 O O . ILE A 1 102 ? 15.809 6.781 -19.070 1.00 87.38 102 ILE A O 1
ATOM 806 N N . THR A 1 103 ? 17.036 5.966 -20.765 1.00 90.81 103 THR A N 1
ATOM 807 C CA . THR A 1 103 ? 16.387 6.778 -21.798 1.00 90.81 103 THR A CA 1
ATOM 808 C C . THR A 1 103 ? 15.416 5.918 -22.597 1.00 90.81 103 THR A C 1
ATOM 810 O O . THR A 1 103 ? 15.825 4.953 -23.243 1.00 90.81 103 THR A O 1
ATOM 813 N N . ILE A 1 104 ? 14.132 6.283 -22.592 1.00 91.62 104 ILE A N 1
ATOM 814 C CA . ILE A 1 104 ? 13.066 5.563 -23.301 1.00 91.62 104 ILE A CA 1
ATOM 815 C C . ILE A 1 104 ? 12.534 6.437 -24.439 1.00 91.62 104 ILE A C 1
ATOM 817 O O . ILE A 1 104 ? 12.253 7.620 -24.255 1.00 91.62 104 ILE A O 1
ATOM 821 N N . LYS A 1 105 ? 12.361 5.845 -25.619 1.00 92.50 105 LYS A N 1
ATOM 822 C CA . LYS A 1 105 ? 11.715 6.457 -26.778 1.00 92.50 105 LYS A CA 1
ATOM 823 C C . LYS A 1 105 ? 10.390 5.765 -27.050 1.00 92.50 105 LYS A C 1
ATOM 825 O O . LYS A 1 105 ? 10.359 4.564 -27.292 1.00 92.50 105 LYS A O 1
ATOM 830 N N . ILE A 1 106 ? 9.314 6.542 -27.064 1.00 91.69 106 ILE A N 1
ATOM 831 C CA . ILE A 1 106 ? 7.969 6.070 -27.391 1.00 91.69 106 ILE A CA 1
ATOM 832 C C . ILE A 1 106 ? 7.580 6.669 -28.747 1.00 91.69 106 ILE A C 1
ATOM 834 O O . ILE A 1 106 ? 7.657 7.884 -28.929 1.00 91.69 106 ILE A O 1
ATOM 838 N N . LYS A 1 107 ? 7.222 5.833 -29.725 1.00 90.81 107 LYS A N 1
ATOM 839 C CA . LYS A 1 107 ? 6.782 6.249 -31.070 1.00 90.81 107 LYS A CA 1
ATOM 840 C C . LYS A 1 107 ? 5.391 5.697 -31.354 1.00 90.81 107 LYS A C 1
ATOM 842 O O . LYS A 1 107 ? 5.095 4.571 -30.976 1.00 90.81 107 LYS A O 1
ATOM 847 N N . VAL A 1 108 ? 4.575 6.444 -32.084 1.00 89.56 108 VAL A N 1
ATOM 848 C CA . VAL A 1 108 ? 3.319 5.927 -32.648 1.00 89.56 108 VAL A CA 1
ATOM 849 C C . VAL A 1 108 ? 3.654 4.950 -33.779 1.00 89.56 108 VAL A C 1
ATOM 851 O O . VAL A 1 108 ? 4.522 5.250 -34.600 1.00 89.56 108 VAL A O 1
ATOM 854 N N . GLY A 1 109 ? 3.020 3.773 -33.797 1.00 71.50 109 GLY A N 1
ATOM 855 C CA . GLY A 1 109 ? 3.320 2.726 -34.782 1.00 71.50 109 GLY A CA 1
ATOM 856 C C . GLY A 1 109 ? 2.845 3.036 -36.196 1.00 71.50 109 GLY A C 1
ATOM 857 O O . GLY A 1 109 ? 3.639 2.941 -37.128 1.00 71.50 109 GLY A O 1
ATOM 858 N N . ASP A 1 110 ? 1.589 3.446 -36.343 1.00 77.94 110 ASP A N 1
ATOM 859 C CA . ASP A 1 110 ? 1.027 3.888 -37.614 1.00 77.94 110 ASP A CA 1
ATOM 860 C C . ASP A 1 110 ? 0.206 5.161 -37.381 1.00 77.94 110 ASP A C 1
ATOM 862 O O . ASP A 1 110 ? -0.845 5.102 -36.741 1.00 77.94 110 ASP A O 1
ATOM 866 N N . PRO A 1 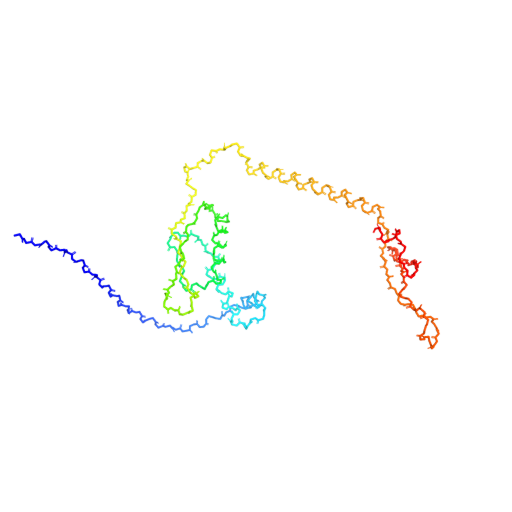111 ? 0.671 6.324 -37.867 1.00 68.88 111 PRO A N 1
ATOM 867 C CA . PRO A 1 111 ? -0.053 7.570 -37.697 1.00 68.88 111 PRO A CA 1
ATOM 868 C C . PRO A 1 111 ? -1.333 7.659 -38.541 1.00 68.88 111 PRO A C 1
ATOM 870 O O . PRO A 1 111 ? -2.051 8.645 -38.408 1.00 68.88 111 PRO A O 1
ATOM 873 N N . SER A 1 112 ? -1.607 6.685 -39.415 1.00 69.75 112 SER A N 1
ATOM 874 C CA . SER A 1 112 ? -2.826 6.610 -40.229 1.00 69.75 112 SER A CA 1
ATOM 875 C C . SER A 1 112 ? -3.934 5.745 -39.620 1.00 69.75 112 SER A C 1
ATOM 877 O O . SER A 1 112 ? -5.050 5.743 -40.135 1.00 69.75 112 SER A O 1
ATOM 879 N N . CYS A 1 113 ? -3.655 5.041 -38.519 1.00 67.88 113 CYS A N 1
ATOM 880 C CA . CYS A 1 113 ? -4.670 4.296 -37.785 1.00 67.88 113 CYS A CA 1
ATOM 881 C C . CYS A 1 113 ? -5.550 5.283 -37.004 1.00 67.88 113 CYS A C 1
ATOM 883 O O . CYS A 1 113 ? -5.046 6.019 -36.159 1.00 67.88 113 CYS A O 1
ATOM 885 N N . GLU A 1 114 ? -6.853 5.306 -37.296 1.00 66.19 114 GLU A N 1
ATOM 886 C CA . GLU A 1 114 ? -7.819 6.226 -36.668 1.00 66.19 114 GLU A CA 1
ATOM 887 C C . GLU A 1 114 ? -7.891 6.037 -35.139 1.00 66.19 114 GLU A C 1
ATOM 889 O O . GLU A 1 114 ? -8.111 6.997 -34.400 1.00 66.19 114 GLU A O 1
ATOM 894 N N . ASP A 1 115 ? -7.579 4.826 -34.671 1.00 64.88 115 ASP A N 1
ATOM 895 C CA . ASP A 1 115 ? -7.483 4.460 -33.262 1.00 64.88 115 ASP A CA 1
ATOM 896 C C . ASP A 1 115 ? -6.004 4.415 -32.833 1.00 64.88 115 ASP A C 1
ATOM 898 O O . ASP A 1 115 ? -5.352 3.368 -32.894 1.00 64.88 115 ASP A O 1
ATOM 902 N N . TYR A 1 116 ? -5.443 5.563 -32.436 1.00 63.53 116 TYR A N 1
ATOM 903 C CA . TYR A 1 116 ? -4.043 5.756 -32.005 1.00 63.53 116 TYR A CA 1
ATOM 904 C C . TYR A 1 116 ? -3.674 5.032 -30.696 1.00 63.53 116 TYR A C 1
ATOM 906 O O . TYR A 1 116 ? -3.103 5.619 -29.782 1.00 63.53 116 TYR A O 1
ATOM 914 N N . THR A 1 117 ? -3.971 3.745 -30.575 1.00 76.19 117 THR A N 1
ATOM 915 C CA . THR A 1 117 ? -3.742 3.010 -29.332 1.00 76.19 117 THR A CA 1
ATOM 916 C C . THR A 1 117 ? -2.406 2.290 -29.308 1.00 76.19 117 THR A C 1
ATOM 918 O O . THR A 1 117 ? -2.001 1.873 -28.236 1.00 76.19 117 THR A O 1
ATOM 921 N N . HIS A 1 118 ? -1.703 2.130 -30.436 1.00 84.50 118 HIS A N 1
ATOM 922 C CA . HIS A 1 118 ? -0.526 1.257 -30.525 1.00 84.50 118 HIS A CA 1
ATOM 923 C C . HIS A 1 118 ? 0.797 2.023 -30.655 1.00 84.50 118 HIS A C 1
ATOM 925 O O . HIS A 1 118 ? 1.044 2.762 -31.614 1.00 84.50 118 HIS A O 1
ATOM 931 N N . PHE A 1 119 ? 1.698 1.755 -29.715 1.00 87.44 119 PHE A N 1
ATOM 932 C CA . PHE A 1 119 ? 2.990 2.406 -29.580 1.00 87.44 119 PHE A CA 1
ATOM 933 C C . PHE A 1 119 ? 4.149 1.418 -29.725 1.00 87.44 119 PHE A C 1
ATOM 935 O O . PHE A 1 119 ? 4.037 0.213 -29.485 1.00 87.44 119 PHE A O 1
ATOM 942 N N . TRP A 1 120 ? 5.294 1.970 -30.105 1.00 87.88 120 TRP A N 1
ATOM 943 C CA . TRP A 1 120 ? 6.603 1.351 -30.013 1.00 87.88 120 TRP A CA 1
ATOM 944 C C . TRP A 1 120 ? 7.361 1.970 -28.855 1.00 87.88 120 TRP A C 1
ATOM 946 O O . TRP A 1 120 ? 7.556 3.183 -28.836 1.00 87.88 120 TRP A O 1
ATOM 956 N N . VAL A 1 121 ? 7.823 1.147 -27.926 1.00 87.19 121 VAL A N 1
ATOM 957 C CA . VAL A 1 121 ? 8.650 1.559 -26.791 1.00 87.19 121 VAL A CA 1
ATOM 958 C C . VAL A 1 121 ? 10.049 0.993 -27.002 1.00 87.19 121 VAL A C 1
ATOM 960 O O . VAL A 1 121 ? 10.203 -0.202 -27.215 1.00 87.19 121 VAL A O 1
ATOM 963 N N . GLU A 1 122 ? 11.068 1.844 -26.971 1.00 89.38 122 GLU A N 1
ATOM 964 C CA . GLU A 1 122 ? 12.468 1.507 -27.246 1.00 89.38 122 GLU A CA 1
ATOM 965 C C . GLU A 1 122 ? 13.362 2.065 -26.136 1.00 89.38 122 GLU A C 1
ATOM 967 O O . GLU A 1 122 ? 13.282 3.249 -25.816 1.00 89.38 122 GLU A O 1
ATOM 972 N N . ILE A 1 123 ? 14.240 1.242 -25.567 1.00 89.94 123 ILE A N 1
ATOM 973 C CA . ILE A 1 123 ? 15.264 1.708 -24.627 1.00 89.94 123 ILE A CA 1
ATOM 974 C C . ILE A 1 123 ? 16.477 2.171 -25.431 1.00 89.94 123 ILE A C 1
ATOM 976 O O . ILE A 1 123 ? 17.203 1.360 -26.003 1.00 89.94 123 ILE A O 1
ATOM 980 N N . LEU A 1 124 ? 16.705 3.480 -25.476 1.00 90.31 124 LEU A N 1
ATOM 981 C CA . LEU A 1 124 ? 17.812 4.072 -26.227 1.00 90.31 124 LEU A CA 1
ATOM 982 C C . LEU A 1 124 ? 19.143 3.965 -25.497 1.00 90.31 124 LEU A C 1
ATOM 984 O O . LEU A 1 124 ? 20.182 3.823 -26.142 1.00 90.31 124 LEU A O 1
ATOM 988 N N . ASP A 1 125 ? 19.117 4.087 -24.173 1.00 86.69 125 ASP A N 1
ATOM 989 C CA . ASP A 1 125 ? 20.327 4.122 -23.366 1.00 86.69 125 ASP A CA 1
ATOM 990 C C . ASP A 1 125 ? 20.055 3.693 -21.929 1.00 86.69 125 ASP A C 1
ATOM 992 O O . ASP A 1 125 ? 18.950 3.882 -21.412 1.00 86.69 125 ASP A O 1
ATOM 996 N N . VAL A 1 126 ? 21.076 3.104 -21.315 1.00 85.88 126 VAL A N 1
ATOM 997 C CA . VAL A 1 126 ? 21.076 2.645 -19.927 1.00 85.88 126 VAL A CA 1
ATOM 998 C C . VAL A 1 126 ? 22.422 3.048 -19.345 1.00 85.88 126 VAL A C 1
ATOM 1000 O O . VAL A 1 126 ? 23.453 2.507 -19.740 1.00 85.88 126 VAL A O 1
ATOM 1003 N N . GLU A 1 127 ? 22.415 4.030 -18.453 1.00 84.00 127 GLU A N 1
ATOM 1004 C CA . GLU A 1 127 ? 23.617 4.497 -17.772 1.00 84.00 127 GLU A CA 1
ATOM 1005 C C . GLU A 1 127 ? 23.797 3.671 -16.498 1.00 84.00 127 GLU A C 1
ATOM 1007 O O . GLU A 1 127 ? 23.081 3.847 -15.508 1.00 84.00 127 GLU A O 1
ATOM 1012 N N . GLU A 1 128 ? 24.740 2.735 -16.530 1.00 82.31 128 GLU A N 1
ATOM 1013 C CA . GLU A 1 128 ? 25.225 2.073 -15.321 1.00 82.31 128 GLU A CA 1
ATOM 1014 C C . GLU A 1 128 ? 26.170 3.038 -14.576 1.00 82.31 128 GLU A C 1
ATOM 1016 O O . GLU A 1 128 ? 26.889 3.808 -15.222 1.00 82.31 128 GLU A O 1
ATOM 1021 N N . PRO A 1 129 ? 26.191 3.042 -13.233 1.00 72.94 129 PRO A N 1
ATOM 1022 C CA . PRO A 1 129 ? 27.211 3.762 -12.487 1.00 72.94 129 PRO A CA 1
ATOM 1023 C C . PRO A 1 129 ? 28.571 3.191 -12.898 1.00 72.94 129 PRO A C 1
ATOM 1025 O O . PRO A 1 129 ? 28.831 2.002 -12.721 1.00 72.94 129 PRO A O 1
ATOM 1028 N N . GLY A 1 130 ? 29.412 4.016 -13.520 1.00 62.34 130 GLY A N 1
ATOM 1029 C CA . GLY A 1 130 ? 30.750 3.594 -13.919 1.00 62.34 130 GLY A CA 1
ATOM 1030 C C . GLY A 1 130 ? 31.571 3.164 -12.702 1.00 62.34 130 GLY A C 1
ATOM 1031 O O . GLY A 1 130 ? 31.454 3.763 -11.635 1.00 62.34 130 GLY A O 1
ATOM 1032 N N . GLU A 1 131 ? 32.447 2.171 -12.879 1.00 55.34 131 GLU A N 1
ATOM 1033 C CA . GLU A 1 131 ? 33.433 1.765 -11.859 1.00 55.34 131 GLU A CA 1
ATOM 1034 C C . GLU A 1 131 ? 34.389 2.916 -11.466 1.00 55.34 131 GLU A C 1
ATOM 1036 O O . GLU A 1 131 ? 35.053 2.841 -10.440 1.00 55.34 131 GLU A O 1
ATOM 1041 N N . GLU A 1 132 ? 34.424 4.008 -12.239 1.00 48.12 132 GLU A N 1
ATOM 1042 C CA . GLU A 1 132 ? 35.278 5.189 -12.024 1.00 48.12 132 GLU A CA 1
ATOM 1043 C C . GLU A 1 132 ? 34.530 6.418 -11.483 1.00 48.12 132 GLU A C 1
ATOM 1045 O O . GLU A 1 132 ? 35.027 7.543 -11.527 1.00 48.12 132 GLU A O 1
ATOM 1050 N N . GLY A 1 133 ? 33.324 6.220 -10.961 1.00 48.59 133 GLY A N 1
ATOM 1051 C CA . GLY A 1 133 ? 32.635 7.213 -10.153 1.00 48.59 133 GLY A CA 1
ATOM 1052 C C . GLY A 1 133 ? 32.580 6.744 -8.714 1.00 48.59 133 GLY A C 1
ATOM 1053 O O . GLY A 1 133 ? 31.495 6.415 -8.242 1.00 48.59 133 GLY A O 1
ATOM 1054 N N . GLU A 1 134 ? 33.721 6.709 -8.014 1.00 46.38 134 GLU A N 1
ATOM 1055 C CA . GLU A 1 134 ? 33.679 6.818 -6.555 1.00 46.38 134 GLU A CA 1
ATOM 1056 C C . GLU A 1 134 ? 32.793 8.030 -6.262 1.00 46.38 134 GLU A C 1
ATOM 1058 O O . GLU A 1 134 ? 33.152 9.166 -6.584 1.00 46.38 134 GLU A O 1
ATOM 1063 N N . LEU A 1 135 ? 31.591 7.781 -5.737 1.00 47.88 135 LEU A N 1
ATOM 1064 C CA . LEU A 1 135 ? 30.815 8.801 -5.058 1.00 47.88 135 LEU A CA 1
ATOM 1065 C C . LEU A 1 135 ? 31.756 9.335 -3.985 1.00 47.88 135 LEU A C 1
ATOM 1067 O O . LEU A 1 135 ? 31.932 8.705 -2.944 1.00 47.88 135 LEU A O 1
ATOM 1071 N N . GLN A 1 136 ? 32.442 10.440 -4.281 1.00 50.28 136 GLN A N 1
ATOM 1072 C CA . GLN A 1 136 ? 33.150 11.174 -3.252 1.00 50.28 136 GLN A CA 1
ATOM 1073 C C . GLN A 1 136 ? 32.090 11.468 -2.196 1.00 50.28 136 GLN A C 1
ATOM 1075 O O . GLN A 1 136 ? 31.063 12.046 -2.561 1.00 50.28 136 GLN A O 1
ATOM 1080 N N . PRO A 1 137 ? 32.279 11.025 -0.941 1.00 50.25 137 PRO A N 1
ATOM 1081 C CA . PRO A 1 137 ? 31.316 11.297 0.102 1.00 50.25 137 PRO A CA 1
ATOM 1082 C C . PRO A 1 137 ? 31.286 12.812 0.254 1.00 50.25 137 PRO A C 1
ATOM 1084 O O . PRO A 1 137 ? 32.211 13.432 0.775 1.00 50.25 137 PRO A O 1
ATOM 1087 N N . ASP A 1 138 ? 30.216 13.414 -0.232 1.00 50.44 138 ASP A N 1
ATOM 1088 C CA . ASP A 1 138 ? 29.867 14.827 -0.156 1.00 50.44 138 ASP A CA 1
ATOM 1089 C C . ASP A 1 138 ? 29.529 15.258 1.283 1.00 50.44 138 ASP A C 1
ATOM 1091 O O . ASP A 1 138 ? 28.831 16.241 1.514 1.00 50.44 138 ASP A O 1
ATOM 1095 N N . GLY A 1 139 ? 30.032 14.523 2.278 1.00 54.66 139 GLY A N 1
ATOM 1096 C CA . GLY A 1 139 ? 29.579 14.613 3.658 1.00 54.66 139 GLY A CA 1
ATOM 1097 C C . GLY A 1 139 ? 28.159 14.078 3.855 1.00 54.66 139 GLY A C 1
ATOM 1098 O O . GLY A 1 139 ? 27.563 14.365 4.890 1.00 54.66 139 GLY A O 1
ATOM 1099 N N . GLY A 1 140 ? 27.608 13.337 2.885 1.00 55.16 140 GLY A N 1
ATOM 1100 C CA . GLY A 1 140 ? 26.349 12.617 3.028 1.00 55.16 140 GLY A CA 1
ATOM 1101 C C . GLY A 1 140 ? 26.462 11.448 4.007 1.00 55.16 140 GLY A C 1
ATOM 1102 O O . GLY A 1 140 ? 27.509 10.808 4.120 1.00 55.16 140 GLY A O 1
ATOM 1103 N N . PHE A 1 141 ? 25.366 11.180 4.715 1.00 56.75 141 PHE A N 1
ATOM 1104 C CA . PHE A 1 141 ? 25.252 10.042 5.622 1.00 56.75 141 PHE A CA 1
ATOM 1105 C C . PHE A 1 141 ? 25.458 8.725 4.867 1.00 56.75 141 PHE A C 1
ATOM 1107 O O . PHE A 1 141 ? 24.906 8.533 3.779 1.00 56.75 141 PHE A O 1
ATOM 1114 N N . THR A 1 142 ? 26.222 7.796 5.445 1.00 80.69 142 THR A N 1
ATOM 1115 C CA . THR A 1 142 ? 26.313 6.441 4.888 1.00 80.69 142 THR A CA 1
ATOM 1116 C C . THR A 1 142 ? 24.958 5.737 4.989 1.00 80.69 142 THR A C 1
ATOM 1118 O O . THR A 1 142 ? 24.094 6.122 5.781 1.00 80.69 142 THR A O 1
ATOM 1121 N N . ALA A 1 143 ? 24.754 4.671 4.209 1.00 73.62 143 ALA A N 1
ATOM 1122 C CA . ALA A 1 143 ? 23.531 3.874 4.301 1.00 73.62 143 ALA A CA 1
ATOM 1123 C C . ALA A 1 143 ? 23.285 3.384 5.740 1.00 73.62 143 ALA A C 1
ATOM 1125 O O . ALA A 1 143 ? 22.162 3.440 6.231 1.00 73.62 143 ALA A O 1
ATOM 1126 N N . GLU A 1 144 ? 24.336 2.970 6.450 1.00 76.00 144 GLU A N 1
ATOM 1127 C CA . GLU A 1 144 ? 24.264 2.556 7.852 1.00 76.00 144 GLU A CA 1
ATOM 1128 C C . GLU A 1 144 ? 23.868 3.700 8.789 1.00 76.00 144 GLU A C 1
ATOM 1130 O O . GLU A 1 144 ? 23.162 3.472 9.770 1.00 76.00 144 GLU A O 1
ATOM 1135 N N . GLU A 1 145 ? 24.316 4.924 8.520 1.00 78.06 145 GLU A N 1
ATOM 1136 C CA . GLU A 1 145 ? 23.936 6.092 9.313 1.00 78.06 145 GLU A CA 1
ATOM 1137 C C . GLU A 1 145 ? 22.473 6.472 9.079 1.00 78.06 145 GLU A C 1
ATOM 1139 O O . GLU A 1 145 ? 21.756 6.699 10.052 1.00 78.06 145 GLU A O 1
ATOM 1144 N N . LEU A 1 146 ? 22.006 6.423 7.827 1.00 81.19 146 LEU A N 1
ATOM 1145 C CA . LEU A 1 146 ? 20.593 6.609 7.489 1.00 81.19 146 LEU A CA 1
ATOM 1146 C C . LEU A 1 146 ? 19.711 5.543 8.142 1.00 81.19 146 LEU A C 1
ATOM 1148 O O . LEU A 1 146 ? 18.669 5.873 8.703 1.00 81.19 146 LEU A O 1
ATOM 1152 N N . PHE A 1 147 ? 20.124 4.272 8.114 1.00 83.94 147 PHE A N 1
ATOM 1153 C CA . PHE A 1 147 ? 19.383 3.207 8.791 1.00 83.94 147 PHE A CA 1
ATOM 1154 C C . PHE A 1 147 ? 19.318 3.437 10.300 1.00 83.94 147 PHE A C 1
ATOM 1156 O O . PHE A 1 147 ? 18.241 3.324 10.876 1.00 83.94 147 PHE A O 1
ATOM 1163 N N . ARG A 1 148 ? 20.426 3.833 10.937 1.00 88.19 148 ARG A N 1
ATOM 1164 C CA . ARG A 1 148 ? 20.436 4.153 12.375 1.00 88.19 148 ARG A CA 1
ATOM 1165 C C . ARG A 1 148 ? 19.562 5.354 12.716 1.00 88.19 148 ARG A C 1
ATOM 1167 O O . ARG A 1 148 ? 18.931 5.365 13.770 1.00 88.19 148 ARG A O 1
ATOM 1174 N N . GLU A 1 149 ? 19.556 6.386 11.880 1.00 89.94 149 GLU A N 1
ATOM 1175 C CA . GLU A 1 149 ? 18.707 7.559 12.088 1.00 89.94 149 GLU A CA 1
ATOM 1176 C C . GLU A 1 149 ? 17.226 7.199 11.934 1.00 89.94 149 GLU A C 1
ATOM 1178 O O . GLU A 1 149 ? 16.412 7.563 12.783 1.00 89.94 149 GLU A O 1
ATOM 1183 N N . LEU A 1 150 ? 16.894 6.399 10.918 1.00 93.44 150 LEU A N 1
ATOM 1184 C CA . LEU A 1 150 ? 15.542 5.898 10.701 1.00 93.44 150 LEU A CA 1
ATOM 1185 C C . LEU A 1 150 ? 15.067 5.003 11.853 1.00 93.44 150 LEU A C 1
ATOM 1187 O O . LEU A 1 150 ? 13.948 5.176 12.329 1.00 93.44 150 LEU A O 1
ATOM 1191 N N . GLU A 1 151 ? 15.906 4.080 12.330 1.00 95.19 151 GLU A N 1
ATOM 1192 C CA . GLU A 1 151 ? 15.603 3.237 13.494 1.00 95.19 151 GLU A CA 1
ATOM 1193 C C . GLU A 1 151 ? 15.298 4.092 14.728 1.00 95.19 151 GLU A C 1
ATOM 1195 O O . GLU A 1 151 ? 14.269 3.889 15.371 1.00 95.19 151 GLU A O 1
ATOM 1200 N N . ARG A 1 152 ? 16.120 5.113 15.009 1.00 95.25 152 ARG A N 1
ATOM 1201 C CA . ARG A 1 152 ? 15.880 6.043 16.126 1.00 95.25 152 ARG A CA 1
ATOM 1202 C C . ARG A 1 152 ? 14.571 6.811 15.980 1.00 95.25 152 ARG A C 1
ATOM 1204 O O . ARG A 1 152 ? 13.865 6.980 16.971 1.00 95.25 152 ARG A O 1
ATOM 1211 N N . ALA A 1 153 ? 14.250 7.281 14.776 1.00 92.12 153 ALA A N 1
ATOM 1212 C CA . ALA A 1 153 ? 13.000 7.989 14.521 1.00 92.12 153 ALA A CA 1
ATOM 1213 C C . ALA A 1 153 ? 11.787 7.073 14.751 1.00 92.12 153 ALA A C 1
ATOM 1215 O O . ALA A 1 153 ? 10.854 7.450 15.452 1.00 92.12 153 ALA A O 1
ATOM 1216 N N . ILE A 1 154 ? 11.830 5.839 14.237 1.00 94.62 154 ILE A N 1
ATOM 1217 C CA . ILE A 1 154 ? 10.762 4.850 14.433 1.00 94.62 154 ILE A CA 1
ATOM 1218 C C . ILE A 1 154 ? 10.597 4.504 15.916 1.00 94.62 154 ILE A C 1
ATOM 1220 O O . ILE A 1 154 ? 9.473 4.428 16.408 1.00 94.62 154 ILE A O 1
ATOM 1224 N N . GLU A 1 155 ? 11.695 4.289 16.642 1.00 97.19 155 GLU A N 1
ATOM 1225 C CA . GLU A 1 155 ? 11.644 3.982 18.073 1.00 97.19 155 GLU A CA 1
ATOM 1226 C C . GLU A 1 155 ? 11.045 5.131 18.891 1.00 97.19 155 GLU A C 1
ATOM 1228 O O . GLU A 1 155 ? 10.241 4.871 19.789 1.00 97.19 155 GLU A O 1
ATOM 1233 N N . ALA A 1 156 ? 11.382 6.382 18.564 1.00 95.19 156 ALA A N 1
ATOM 1234 C CA . ALA A 1 156 ? 10.814 7.561 19.212 1.00 95.19 156 ALA A CA 1
ATOM 1235 C C . ALA A 1 156 ? 9.299 7.676 18.972 1.00 95.19 156 ALA A C 1
ATOM 1237 O O . ALA A 1 156 ? 8.538 7.823 19.927 1.00 95.19 156 ALA A O 1
ATOM 1238 N N . GLU A 1 157 ? 8.853 7.512 17.726 1.00 96.50 157 GLU A N 1
ATOM 1239 C CA . GLU A 1 157 ? 7.427 7.535 17.368 1.00 96.50 157 GLU A CA 1
ATOM 1240 C C . GLU A 1 157 ? 6.648 6.400 18.052 1.00 96.50 157 GLU A C 1
ATOM 1242 O O . GLU A 1 157 ? 5.545 6.594 18.566 1.00 96.50 157 GLU A O 1
ATOM 1247 N N . LEU A 1 158 ? 7.227 5.196 18.114 1.00 97.75 158 LEU A N 1
ATOM 1248 C CA . LEU A 1 158 ? 6.616 4.069 18.820 1.00 97.75 158 LEU A CA 1
ATOM 1249 C C . LEU A 1 158 ? 6.535 4.301 20.331 1.00 97.75 158 LEU A C 1
ATOM 1251 O O . LEU A 1 158 ? 5.581 3.831 20.955 1.00 97.75 158 LEU A O 1
ATOM 1255 N N . ALA A 1 159 ? 7.521 4.973 20.927 1.00 97.31 159 ALA A N 1
ATOM 1256 C CA . ALA A 1 159 ? 7.485 5.338 22.338 1.00 97.31 159 ALA A CA 1
ATOM 1257 C C . ALA A 1 159 ? 6.355 6.341 22.612 1.00 97.31 159 ALA A C 1
ATOM 1259 O O . ALA A 1 159 ? 5.513 6.074 23.466 1.00 97.31 159 ALA A O 1
ATOM 1260 N N . GLU A 1 160 ? 6.253 7.408 21.817 1.00 96.12 160 GLU A N 1
ATOM 1261 C CA . GLU A 1 160 ? 5.179 8.401 21.950 1.00 96.12 160 GLU A CA 1
ATOM 1262 C C . GLU A 1 160 ? 3.788 7.772 21.766 1.00 96.12 160 GLU A C 1
ATOM 1264 O O . GLU A 1 160 ? 2.872 8.004 22.559 1.00 96.12 160 GLU A O 1
ATOM 1269 N N . ALA A 1 161 ? 3.625 6.908 20.759 1.00 95.88 161 ALA A N 1
ATOM 1270 C CA . ALA A 1 161 ? 2.364 6.212 20.523 1.00 95.88 161 ALA A CA 1
ATOM 1271 C C . ALA A 1 161 ? 1.966 5.301 21.697 1.00 95.88 161 ALA A C 1
ATOM 1273 O O . ALA A 1 161 ? 0.778 5.179 22.011 1.00 95.88 161 ALA A O 1
ATOM 1274 N N . ARG A 1 162 ? 2.941 4.658 22.355 1.00 96.69 162 ARG A N 1
ATOM 1275 C CA . ARG A 1 162 ? 2.701 3.826 23.543 1.00 96.69 162 ARG A CA 1
ATOM 1276 C C . ARG A 1 162 ? 2.305 4.663 24.752 1.00 96.69 162 ARG A C 1
ATOM 1278 O O . ARG A 1 162 ? 1.359 4.277 25.432 1.00 96.69 162 ARG A O 1
ATOM 1285 N N . ASP A 1 163 ? 2.969 5.790 24.980 1.00 96.75 163 ASP A N 1
ATOM 1286 C CA . ASP A 1 163 ? 2.638 6.698 26.081 1.00 96.75 163 ASP A CA 1
ATOM 1287 C C . ASP A 1 163 ? 1.219 7.252 25.910 1.00 96.75 163 ASP A C 1
ATOM 1289 O O . ASP A 1 163 ? 0.391 7.160 26.818 1.00 96.75 163 ASP A O 1
ATOM 1293 N N . ARG A 1 164 ? 0.871 7.691 24.695 1.00 94.06 164 ARG A N 1
ATOM 1294 C CA . ARG A 1 164 ? -0.486 8.153 24.376 1.00 94.06 164 ARG A CA 1
ATOM 1295 C C . ARG A 1 164 ? -1.539 7.057 24.536 1.00 94.06 164 ARG A C 1
ATOM 1297 O O . ARG A 1 164 ? -2.654 7.327 24.980 1.00 94.06 164 ARG A O 1
ATOM 1304 N N . LEU A 1 165 ? -1.214 5.818 24.168 1.00 93.75 165 LEU A N 1
ATOM 1305 C CA . LEU A 1 165 ? -2.112 4.685 24.382 1.00 93.75 165 LEU A CA 1
ATOM 1306 C C . LEU A 1 165 ? -2.309 4.401 25.877 1.00 93.75 165 LEU A C 1
ATOM 1308 O O . LEU A 1 165 ? -3.430 4.096 26.278 1.00 93.75 165 LEU A O 1
ATOM 1312 N N . ALA A 1 166 ? -1.258 4.515 26.693 1.00 92.25 166 ALA A N 1
ATOM 1313 C CA . ALA A 1 166 ? -1.341 4.326 28.138 1.00 92.25 166 ALA A CA 1
ATOM 1314 C C . ALA A 1 166 ? -2.237 5.387 28.801 1.00 92.25 166 ALA A C 1
ATOM 1316 O O . ALA A 1 166 ? -3.099 5.029 29.601 1.00 92.25 166 ALA A O 1
ATOM 1317 N N . GLU A 1 167 ? -2.117 6.659 28.408 1.00 91.12 167 GLU A N 1
ATOM 1318 C CA . GLU A 1 167 ? -3.003 7.735 28.884 1.00 91.12 167 GLU A CA 1
ATOM 1319 C C . GLU A 1 167 ? -4.476 7.476 28.533 1.00 91.12 167 GLU A C 1
ATOM 1321 O O . GLU A 1 167 ? -5.371 7.673 29.358 1.00 91.12 167 GLU A O 1
ATOM 1326 N N . LEU A 1 168 ? -4.746 7.007 27.310 1.00 88.06 168 LEU A N 1
ATOM 1327 C CA . LEU A 1 168 ? -6.103 6.639 26.898 1.00 88.06 168 LEU A CA 1
ATOM 1328 C C . LEU A 1 168 ? -6.622 5.436 27.691 1.00 88.06 168 LEU A C 1
ATOM 1330 O O . LEU A 1 168 ? -7.772 5.436 28.116 1.00 88.06 168 LEU A O 1
ATOM 1334 N N . GLN A 1 169 ? -5.784 4.428 27.934 1.00 85.25 169 GLN A N 1
ATOM 1335 C CA . GLN A 1 169 ? -6.160 3.258 28.728 1.00 85.25 169 GLN A CA 1
ATOM 1336 C C . GLN A 1 169 ? -6.453 3.594 30.193 1.00 85.25 169 GLN A C 1
ATOM 1338 O O . GLN A 1 169 ? -7.330 2.964 30.777 1.00 85.25 169 GLN A O 1
ATOM 1343 N N . GLU A 1 170 ? -5.762 4.573 30.784 1.00 85.94 170 GLU A N 1
ATOM 1344 C CA . GLU A 1 170 ? -6.046 5.040 32.147 1.00 85.94 170 GLU A CA 1
ATOM 1345 C C . GLU A 1 170 ? -7.426 5.708 32.249 1.00 85.94 170 GLU A C 1
ATOM 1347 O O . GLU A 1 170 ? -8.109 5.588 33.268 1.00 85.94 170 GLU A O 1
ATOM 1352 N N . ARG A 1 171 ? -7.857 6.383 31.179 1.00 81.25 171 ARG A N 1
ATOM 1353 C CA . ARG A 1 171 ? -9.155 7.067 31.104 1.00 81.25 171 ARG A CA 1
ATOM 1354 C C . ARG A 1 171 ? -10.303 6.166 30.652 1.00 81.25 171 ARG A C 1
ATOM 1356 O O . ARG A 1 171 ? -11.456 6.476 30.948 1.00 81.25 171 ARG A O 1
ATOM 1363 N N . ALA A 1 172 ? -9.996 5.073 29.961 1.00 82.00 172 ALA A N 1
ATOM 1364 C CA . ALA A 1 172 ? -10.992 4.185 29.387 1.00 82.00 172 ALA A CA 1
ATOM 1365 C C . ALA A 1 172 ? -11.836 3.497 30.470 1.00 82.00 172 ALA A C 1
ATOM 1367 O O . ALA A 1 172 ? -11.323 2.846 31.385 1.00 82.00 172 ALA A O 1
ATOM 1368 N N . ILE A 1 173 ? -13.162 3.567 30.330 1.00 77.31 173 ILE A N 1
ATOM 1369 C CA . ILE A 1 173 ? -14.075 2.824 31.201 1.00 77.31 173 ILE A CA 1
ATOM 1370 C C . ILE A 1 173 ? -14.069 1.345 30.791 1.00 77.31 173 ILE A C 1
ATOM 1372 O O . ILE A 1 173 ? -14.324 1.019 29.629 1.00 77.31 173 ILE A O 1
ATOM 1376 N N . PRO A 1 174 ? -13.820 0.410 31.726 1.00 79.88 174 PRO A N 1
ATOM 1377 C CA . PRO A 1 174 ? -13.751 -1.005 31.401 1.00 79.88 174 PRO A CA 1
ATOM 1378 C C . PRO A 1 174 ? -15.123 -1.542 30.978 1.00 79.88 174 PRO A C 1
ATOM 1380 O O . PRO A 1 174 ? -16.025 -1.726 31.798 1.00 79.88 174 PRO A O 1
ATOM 1383 N N . GLY A 1 175 ? -15.263 -1.871 29.696 1.00 84.81 175 GLY A N 1
ATOM 1384 C CA . GLY A 1 175 ? -16.452 -2.523 29.162 1.00 84.81 175 GLY A CA 1
ATOM 1385 C C . GLY A 1 175 ? -16.804 -2.084 27.747 1.00 84.81 175 GLY A C 1
ATOM 1386 O O . GLY A 1 175 ? -16.014 -1.468 27.046 1.00 84.81 175 GLY A O 1
ATOM 1387 N N . SER A 1 176 ? -18.007 -2.445 27.308 1.00 88.00 176 SER A N 1
ATOM 1388 C CA . SER A 1 176 ? -18.578 -1.998 26.034 1.00 88.00 176 SER A CA 1
ATOM 1389 C C . SER A 1 176 ? -20.003 -1.512 26.243 1.00 88.00 176 SER A C 1
ATOM 1391 O O . SER A 1 176 ? -20.795 -2.191 26.901 1.00 88.00 176 SER A O 1
ATOM 1393 N N . ILE A 1 177 ? -20.347 -0.362 25.668 1.00 90.56 177 ILE A N 1
ATOM 1394 C CA . ILE A 1 177 ? -21.726 0.123 25.656 1.00 90.56 177 ILE A CA 1
ATOM 1395 C C . ILE A 1 177 ? -22.525 -0.670 24.616 1.00 90.56 177 ILE A C 1
ATOM 1397 O O . ILE A 1 177 ? -22.084 -0.880 23.486 1.00 90.56 177 ILE A O 1
ATOM 1401 N N . ARG A 1 178 ? -23.722 -1.120 24.994 1.00 90.19 178 ARG A N 1
ATOM 1402 C CA . ARG A 1 178 ? -24.664 -1.821 24.116 1.00 90.19 178 ARG A CA 1
ATOM 1403 C C . ARG A 1 178 ? -26.044 -1.201 24.222 1.00 90.19 178 ARG A C 1
ATOM 1405 O O . ARG A 1 178 ? -26.535 -0.990 25.326 1.00 90.19 178 ARG A O 1
ATOM 1412 N N . SER A 1 179 ? -26.703 -0.992 23.090 1.00 91.38 179 SER A N 1
ATOM 1413 C CA . SER A 1 179 ? -28.123 -0.650 23.051 1.00 91.38 179 SER A CA 1
ATOM 1414 C C . SER A 1 179 ? -28.977 -1.923 22.996 1.00 91.38 179 SER A C 1
ATOM 1416 O O . SER A 1 179 ? -28.664 -2.878 22.281 1.00 91.38 179 SER A O 1
ATOM 1418 N N . LYS A 1 180 ? -30.061 -1.965 23.775 1.00 89.12 180 LYS A N 1
ATOM 1419 C CA . LYS A 1 180 ? -31.040 -3.061 23.776 1.00 89.12 180 LYS A CA 1
ATOM 1420 C C . LYS A 1 180 ? -32.455 -2.518 23.695 1.00 89.12 180 LYS A C 1
ATOM 1422 O O . LYS A 1 180 ? -32.809 -1.591 24.415 1.00 89.12 180 LYS A O 1
ATOM 1427 N N . MET A 1 181 ? -33.288 -3.156 22.883 1.00 86.00 181 MET A N 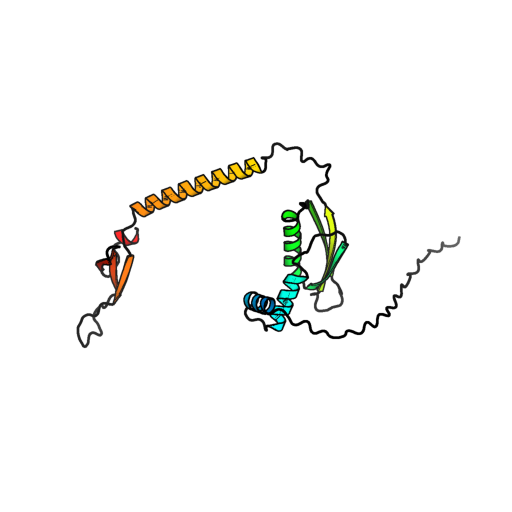1
ATOM 1428 C CA . MET A 1 181 ? -34.730 -2.922 22.904 1.00 86.00 181 MET A CA 1
ATOM 1429 C C . MET A 1 181 ? -35.347 -3.731 24.041 1.00 86.00 181 MET A C 1
ATOM 1431 O O . MET A 1 181 ? -35.245 -4.957 24.054 1.00 86.00 181 MET A O 1
ATOM 1435 N N . VAL A 1 182 ? -35.990 -3.055 24.991 1.00 80.31 182 VAL A N 1
ATOM 1436 C CA . VAL A 1 182 ? -36.657 -3.717 26.121 1.00 80.31 182 VAL A CA 1
ATOM 1437 C C . VAL A 1 182 ? -38.168 -3.646 25.936 1.00 80.31 182 VAL A C 1
ATOM 1439 O O . VAL A 1 182 ? -38.746 -2.569 25.776 1.00 80.31 182 VAL A O 1
ATOM 1442 N N . SER A 1 183 ? -38.823 -4.807 25.964 1.00 75.69 183 SER A N 1
ATOM 1443 C CA . SER A 1 183 ? -40.281 -4.913 25.883 1.00 75.69 183 SER A CA 1
ATOM 1444 C C . SER A 1 183 ? -40.941 -4.499 27.201 1.00 75.69 183 SER A C 1
ATOM 1446 O O . SER A 1 183 ? -40.539 -4.973 28.261 1.00 75.69 183 SER A O 1
ATOM 1448 N N . CYS A 1 184 ? -42.014 -3.701 27.144 1.00 77.75 184 CYS A N 1
ATOM 1449 C CA . CYS A 1 184 ? -42.745 -3.230 28.331 1.00 77.75 184 CYS A CA 1
ATOM 1450 C C . CYS A 1 184 ? -43.534 -4.341 29.076 1.00 77.75 184 CYS A C 1
ATOM 1452 O O . CYS A 1 184 ? -44.151 -4.070 30.105 1.00 77.75 184 CYS A O 1
ATOM 1454 N N . GLY A 1 185 ? -43.592 -5.564 28.528 1.00 75.31 185 GLY A N 1
ATOM 1455 C CA . GLY A 1 185 ? -44.302 -6.717 29.102 1.00 75.31 185 GLY A CA 1
ATOM 1456 C C . GLY A 1 185 ? -45.835 -6.690 28.986 1.00 75.31 185 GLY A C 1
ATOM 1457 O O . GLY A 1 185 ? -46.486 -7.645 29.396 1.00 75.31 185 GLY A O 1
ATOM 1458 N N . LYS A 1 186 ? -46.437 -5.631 28.426 1.00 77.94 186 LYS A N 1
ATOM 1459 C CA . LYS A 1 186 ? -47.892 -5.550 28.197 1.00 77.94 186 LYS A CA 1
ATOM 1460 C C . LYS A 1 186 ? -48.253 -6.163 26.842 1.00 77.94 186 LYS A C 1
ATOM 1462 O O . LYS A 1 186 ? -47.620 -5.829 25.844 1.00 77.94 186 LYS A O 1
ATOM 1467 N N . ALA A 1 187 ? -49.292 -7.001 26.817 1.00 75.00 187 ALA A N 1
ATOM 1468 C CA . ALA A 1 187 ? -49.701 -7.768 25.635 1.00 75.00 187 ALA A CA 1
ATOM 1469 C C . ALA A 1 187 ? -50.028 -6.895 24.402 1.00 75.00 187 ALA A C 1
ATOM 1471 O O . ALA A 1 187 ? -49.702 -7.293 23.292 1.00 75.00 187 ALA A O 1
ATOM 1472 N N . ASP A 1 188 ? -50.551 -5.676 24.604 1.00 77.25 188 ASP A N 1
ATOM 1473 C CA . ASP A 1 188 ? -50.997 -4.767 23.527 1.00 77.25 188 ASP A CA 1
ATOM 1474 C C . ASP A 1 188 ? -50.249 -3.415 23.526 1.00 77.25 188 ASP A C 1
ATOM 1476 O O . ASP A 1 188 ? -50.808 -2.333 23.321 1.00 77.25 188 ASP A O 1
ATOM 1480 N N . CYS A 1 189 ? -48.951 -3.443 23.828 1.00 72.94 189 CYS A N 1
ATOM 1481 C CA . CYS A 1 189 ? -48.126 -2.245 23.987 1.00 72.94 189 CYS A CA 1
ATOM 1482 C C . CYS A 1 189 ? -47.705 -1.642 22.632 1.00 72.94 189 CYS A C 1
ATOM 1484 O O . CYS A 1 189 ? -46.619 -1.920 22.138 1.00 72.94 189 CYS A O 1
ATOM 1486 N N . GLY A 1 190 ? -48.537 -0.784 22.029 1.00 65.50 190 GLY A N 1
ATOM 1487 C CA . GLY A 1 190 ? -48.205 -0.089 20.768 1.00 65.50 190 GLY A CA 1
ATOM 1488 C C . GLY A 1 190 ? -47.613 1.323 20.917 1.00 65.50 190 GLY A C 1
ATOM 1489 O O . GLY A 1 190 ? -47.127 1.889 19.944 1.00 65.50 190 GLY A O 1
ATOM 1490 N N . LYS A 1 191 ? -47.690 1.924 22.115 1.00 69.12 191 LYS A N 1
ATOM 1491 C CA . LYS A 1 191 ? -47.385 3.356 22.344 1.00 69.12 191 LYS A CA 1
ATOM 1492 C C . LYS A 1 191 ? -46.419 3.640 23.492 1.00 69.12 191 LYS A C 1
ATOM 1494 O O . LYS A 1 191 ? -46.127 4.803 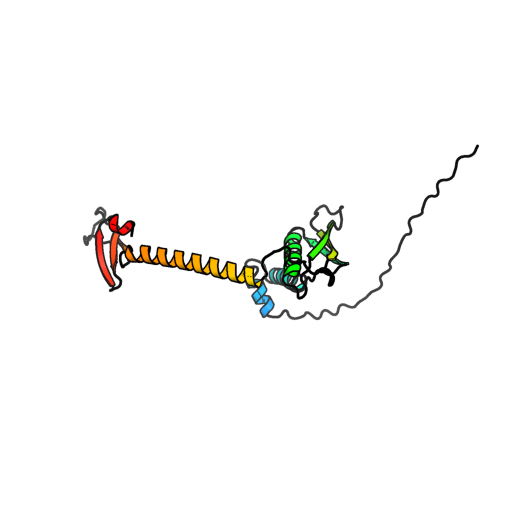23.760 1.00 69.12 191 LYS A O 1
ATOM 1499 N N . CYS A 1 192 ? -45.957 2.622 24.216 1.00 67.81 192 CYS A N 1
ATOM 1500 C CA . CYS A 1 192 ? -44.981 2.879 25.267 1.00 67.81 192 CYS A CA 1
ATOM 1501 C C . CYS A 1 192 ? -43.632 3.245 24.643 1.00 67.81 192 CYS A C 1
ATOM 1503 O O . CYS A 1 192 ? -43.287 2.716 23.586 1.00 67.81 192 CYS A O 1
ATOM 1505 N N . PRO A 1 193 ? -42.863 4.135 25.290 1.00 70.31 193 PRO A N 1
ATOM 1506 C CA . PRO A 1 193 ? -41.511 4.440 24.859 1.00 70.31 193 PRO A CA 1
ATOM 1507 C C . PRO A 1 193 ? -40.618 3.210 25.083 1.00 70.31 193 PRO A C 1
ATOM 1509 O O . PRO A 1 193 ? -39.998 3.061 26.136 1.00 70.31 193 PRO A O 1
ATOM 1512 N N . HIS A 1 194 ? -40.588 2.321 24.090 1.00 71.88 194 HIS A N 1
ATOM 1513 C CA . HIS A 1 194 ? -39.635 1.224 23.965 1.00 71.88 194 HIS A CA 1
ATOM 1514 C C . HIS A 1 194 ? -38.349 1.819 23.416 1.00 71.88 194 HIS A C 1
ATOM 1516 O O . HIS A 1 194 ? -38.081 1.770 22.218 1.00 71.88 194 HIS A O 1
ATOM 1522 N N . GLY A 1 195 ? -37.619 2.510 24.285 1.00 66.50 195 GLY A N 1
ATOM 1523 C CA . GLY A 1 195 ? -36.323 3.028 23.894 1.00 66.50 195 GLY A CA 1
ATOM 1524 C C . GLY A 1 195 ? -35.384 1.868 23.567 1.00 66.50 195 GLY A C 1
ATOM 1525 O O . GLY A 1 195 ?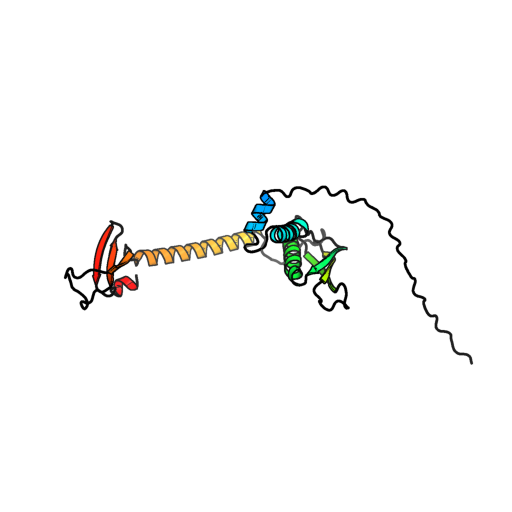 -35.501 0.795 24.177 1.00 66.50 195 GLY A O 1
ATOM 1526 N N . PRO A 1 196 ? -34.408 2.077 22.673 1.00 83.69 196 PRO A N 1
ATOM 1527 C CA . PRO A 1 196 ? -33.121 1.485 22.950 1.00 83.69 196 PRO A CA 1
ATOM 1528 C C . PRO A 1 196 ? -32.670 2.011 24.318 1.00 83.69 196 PRO A C 1
ATOM 1530 O O . PRO A 1 196 ? -32.681 3.209 24.595 1.00 83.69 196 PRO A O 1
ATOM 1533 N N . TYR A 1 197 ? -32.354 1.078 25.195 1.00 89.38 197 TYR A N 1
ATOM 1534 C CA . TYR A 1 197 ? -31.783 1.324 26.500 1.00 89.38 197 TYR A CA 1
ATOM 1535 C C . TYR A 1 197 ? -30.315 0.932 26.446 1.00 89.38 197 TYR A C 1
ATOM 1537 O O . TYR A 1 197 ? -29.979 -0.125 25.904 1.00 89.38 197 TYR A O 1
ATOM 1545 N N . TYR A 1 198 ? -29.448 1.785 26.972 1.00 92.50 198 TYR A N 1
ATOM 1546 C CA . TYR A 1 198 ? -28.013 1.558 26.971 1.00 92.50 198 TYR A CA 1
ATOM 1547 C C . TYR A 1 198 ? -27.583 0.798 28.219 1.00 92.50 198 TYR A C 1
ATOM 1549 O O . TYR A 1 198 ? -28.095 1.017 29.320 1.00 92.50 198 TYR A O 1
ATOM 1557 N N . TYR A 1 199 ? -26.634 -0.107 28.021 1.00 91.88 199 TYR A N 1
ATOM 1558 C CA . TYR A 1 199 ? -26.035 -0.927 29.061 1.00 91.88 199 TYR A CA 1
ATOM 1559 C C . TYR A 1 199 ? -24.517 -0.917 28.905 1.00 91.88 199 TYR A C 1
ATOM 1561 O O . TYR A 1 199 ? -24.022 -1.126 27.797 1.00 91.88 199 TYR A O 1
ATOM 1569 N N . LEU A 1 200 ? -23.782 -0.741 30.001 1.00 92.31 200 LEU A N 1
ATOM 1570 C CA . LEU A 1 200 ? -22.344 -0.986 30.053 1.00 92.31 200 LEU A CA 1
ATOM 1571 C C . LEU A 1 200 ? -22.119 -2.465 30.366 1.00 92.31 200 LEU A C 1
ATOM 1573 O O . LEU A 1 200 ? -22.437 -2.930 31.459 1.00 92.31 200 LEU A O 1
ATOM 1577 N N . LYS A 1 201 ? -21.571 -3.214 29.410 1.00 92.00 201 LYS A N 1
ATOM 1578 C CA . LYS A 1 201 ? -21.148 -4.599 29.620 1.00 92.00 201 LYS A CA 1
ATOM 1579 C C . LYS A 1 201 ? -19.695 -4.625 30.075 1.00 92.00 201 LYS A C 1
ATOM 1581 O O . LYS A 1 201 ? -18.806 -4.374 29.260 1.00 92.00 201 LYS A O 1
ATOM 1586 N N . ARG A 1 202 ? -19.464 -4.953 31.343 1.00 91.12 202 ARG A N 1
ATOM 1587 C CA . ARG A 1 202 ? -18.131 -5.033 31.951 1.00 91.12 202 ARG A CA 1
ATOM 1588 C C . ARG A 1 202 ? -17.380 -6.303 31.503 1.00 91.12 202 ARG A C 1
ATOM 1590 O O . ARG A 1 202 ? -18.010 -7.255 31.028 1.00 91.12 202 ARG A O 1
ATOM 1597 N N . PRO A 1 203 ? -16.040 -6.355 31.647 1.00 89.25 203 PRO A N 1
ATOM 1598 C CA . PRO A 1 203 ? -15.237 -7.523 31.265 1.00 89.25 203 PRO A CA 1
ATOM 1599 C C . PRO A 1 203 ? -15.597 -8.817 32.009 1.00 89.25 203 PRO A C 1
ATOM 1601 O O . PRO A 1 203 ? -15.452 -9.902 31.455 1.00 89.25 203 PRO A O 1
ATOM 1604 N N . ASP A 1 204 ? -16.108 -8.708 33.237 1.00 91.50 204 ASP A N 1
ATOM 1605 C CA . ASP A 1 204 ? -16.600 -9.838 34.040 1.00 91.50 204 ASP A CA 1
ATOM 1606 C C . ASP A 1 204 ? -17.940 -10.415 33.536 1.00 91.50 204 ASP A C 1
ATOM 1608 O O . ASP A 1 204 ? -18.433 -11.414 34.058 1.00 91.50 204 ASP A O 1
ATOM 1612 N N . GLY A 1 205 ? -18.526 -9.804 32.502 1.00 90.25 205 GLY A N 1
ATOM 1613 C CA . GLY A 1 205 ? -19.789 -10.206 31.897 1.00 90.25 205 GLY A CA 1
ATOM 1614 C C . GLY A 1 205 ? -21.025 -9.582 32.541 1.00 90.25 205 GLY A C 1
ATOM 1615 O O . GLY A 1 205 ? -22.118 -9.778 32.004 1.00 90.25 205 GLY A O 1
ATOM 1616 N N . SER A 1 206 ? -20.874 -8.822 33.631 1.00 92.38 206 SER A N 1
ATOM 1617 C CA . SER A 1 206 ? -21.974 -8.076 34.241 1.00 92.38 206 SER A CA 1
AT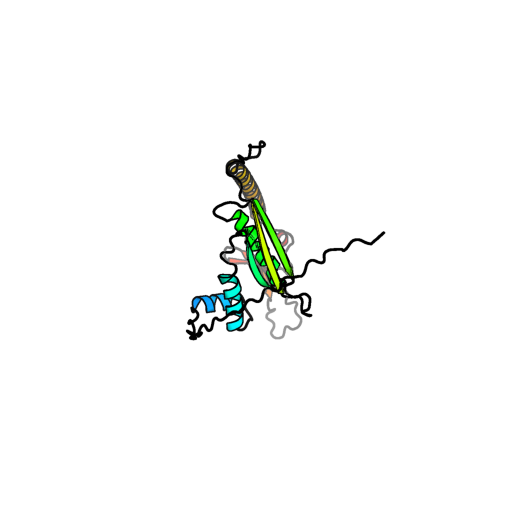OM 1618 C C . SER A 1 206 ? -22.427 -6.920 33.345 1.00 92.38 206 SER A C 1
ATOM 1620 O O . SER A 1 206 ? -21.659 -6.375 32.546 1.00 92.38 206 SER A O 1
ATOM 1622 N N . GLU A 1 207 ? -23.707 -6.570 33.446 1.00 93.00 207 GLU A N 1
ATOM 1623 C CA . GLU A 1 207 ? -24.303 -5.473 32.688 1.00 93.00 207 GLU A CA 1
ATOM 1624 C C . GLU A 1 207 ? -24.920 -4.452 33.641 1.00 93.00 207 GLU A C 1
ATOM 1626 O O . GLU A 1 207 ? -25.709 -4.800 34.520 1.00 93.00 207 GLU A O 1
ATOM 1631 N N . GLU A 1 208 ? -24.581 -3.185 33.432 1.00 91.94 208 GLU A N 1
ATOM 1632 C CA . GLU A 1 208 ? -25.088 -2.051 34.197 1.00 91.94 208 GLU A CA 1
ATOM 1633 C C . GLU A 1 208 ? -25.985 -1.190 33.305 1.00 91.94 208 GLU A C 1
ATOM 1635 O O . GLU A 1 208 ? -25.598 -0.822 32.198 1.00 91.94 208 GLU A O 1
ATOM 1640 N N . TYR A 1 209 ? -27.207 -0.906 33.757 1.00 90.94 209 TYR A N 1
ATOM 1641 C CA . TYR A 1 209 ? -28.171 -0.097 33.010 1.00 90.94 209 TYR A CA 1
ATOM 1642 C C . TYR A 1 209 ? -27.804 1.388 33.087 1.00 90.94 209 TYR A C 1
ATOM 1644 O O . TYR A 1 209 ? -27.787 1.957 34.175 1.00 90.94 209 TYR A O 1
ATOM 1652 N N . LEU A 1 210 ? -27.558 2.010 31.932 1.00 88.94 210 LEU A N 1
ATOM 1653 C CA . LEU A 1 210 ? -27.131 3.410 31.830 1.00 88.94 210 LEU A CA 1
ATOM 1654 C C . LEU A 1 210 ? -28.294 4.383 31.609 1.00 88.94 210 LEU A C 1
ATOM 1656 O O . LEU A 1 210 ? -28.194 5.548 31.978 1.00 88.94 210 LEU A O 1
ATOM 1660 N N . GLY A 1 211 ? -29.407 3.924 31.029 1.00 88.88 211 GLY A N 1
ATOM 1661 C CA . GLY A 1 211 ? -30.545 4.789 30.718 1.00 88.88 211 GLY A CA 1
ATOM 1662 C C . GLY A 1 211 ? -30.953 4.763 29.250 1.00 88.88 211 GLY A C 1
ATOM 1663 O O . GLY A 1 211 ? -30.683 3.810 28.521 1.00 88.88 211 GLY A O 1
ATOM 1664 N N . ARG A 1 212 ? -31.663 5.813 28.822 1.00 88.56 212 ARG A N 1
ATOM 1665 C CA . ARG A 1 212 ? -32.047 6.039 27.413 1.00 88.56 212 ARG A CA 1
ATOM 1666 C C . ARG A 1 212 ? -30.980 6.758 26.598 1.00 88.56 212 ARG A C 1
ATOM 1668 O O . ARG A 1 212 ? -31.028 6.706 25.378 1.00 88.56 212 ARG A O 1
ATOM 1675 N N . GLU A 1 213 ? -30.061 7.418 27.280 1.00 87.44 213 GLU A N 1
ATOM 1676 C CA . GLU A 1 213 ? -28.921 8.136 26.725 1.00 87.44 213 GLU A CA 1
ATOM 1677 C C . GLU A 1 213 ? -27.690 7.642 27.484 1.00 87.44 213 GLU A C 1
ATOM 1679 O O . GLU A 1 213 ? -27.810 7.193 28.630 1.00 87.44 213 GLU A O 1
ATOM 1684 N N . VAL A 1 214 ? -26.534 7.646 26.828 1.00 83.56 214 VAL A N 1
ATOM 1685 C CA . VAL A 1 214 ? -25.275 7.316 27.490 1.00 83.56 214 VAL A CA 1
ATOM 1686 C C . VAL A 1 214 ? -24.819 8.572 28.238 1.00 83.56 214 VAL A C 1
ATOM 1688 O O . VAL A 1 214 ? -24.824 9.649 27.646 1.00 83.56 214 VAL A O 1
ATOM 1691 N N . PRO A 1 215 ? -24.468 8.482 29.532 1.00 79.56 215 PRO A N 1
ATOM 1692 C CA . PRO A 1 215 ? -23.908 9.619 30.249 1.00 79.56 215 PRO A CA 1
ATOM 1693 C C . PRO A 1 215 ? -22.638 10.131 29.545 1.00 79.56 215 PRO A C 1
ATOM 1695 O O . PRO A 1 215 ? -21.820 9.303 29.130 1.00 79.56 215 PRO A O 1
ATOM 1698 N N . PRO A 1 216 ? -22.443 11.454 29.415 1.00 73.56 216 PRO A N 1
ATOM 1699 C CA . PRO A 1 216 ? -21.284 12.027 28.725 1.00 73.56 216 PRO A CA 1
ATOM 1700 C C . PRO A 1 216 ? -19.955 11.586 29.351 1.00 73.56 216 PRO A C 1
ATOM 1702 O O . PRO A 1 216 ? -18.966 11.403 28.651 1.00 73.56 216 PRO A O 1
ATOM 1705 N N . GLU A 1 217 ? -19.948 11.291 30.654 1.00 71.12 217 GLU A N 1
ATOM 1706 C CA . GLU A 1 217 ? -18.784 10.752 31.363 1.00 71.12 217 GLU A CA 1
ATOM 1707 C C . GLU A 1 217 ? -18.341 9.372 30.842 1.00 71.12 217 GLU A C 1
ATOM 1709 O O . GLU A 1 217 ? -17.224 8.949 31.125 1.00 71.12 217 GLU A O 1
ATOM 1714 N N . ILE A 1 218 ? -19.216 8.667 30.112 1.00 69.12 218 ILE A N 1
ATOM 1715 C CA . ILE A 1 218 ? -18.979 7.345 29.515 1.00 69.12 218 ILE A CA 1
ATOM 1716 C C . ILE A 1 218 ? -18.811 7.434 27.987 1.00 69.12 218 ILE A C 1
ATOM 1718 O O . ILE A 1 218 ? -18.133 6.592 27.406 1.00 69.12 218 ILE A O 1
ATOM 1722 N N . GLU A 1 219 ? -19.398 8.439 27.330 1.00 61.22 219 GLU A N 1
ATOM 1723 C CA . GLU A 1 219 ? -19.184 8.700 25.894 1.00 61.22 219 GLU A CA 1
ATOM 1724 C C . GLU A 1 219 ? -17.791 9.269 25.583 1.00 61.22 219 GLU A C 1
ATOM 1726 O O . GLU A 1 219 ? -17.241 8.948 24.531 1.00 61.22 219 GLU A O 1
ATOM 1731 N N . ASP A 1 220 ? -17.213 10.063 26.491 1.00 53.78 220 ASP A N 1
ATOM 1732 C CA . ASP A 1 220 ? -15.913 10.734 26.306 1.00 53.78 220 ASP A CA 1
ATOM 1733 C C . ASP A 1 220 ? -14.695 9.911 26.803 1.00 53.78 220 ASP A C 1
ATOM 1735 O O . ASP A 1 220 ? -13.571 10.433 26.880 1.00 53.78 220 ASP A O 1
ATOM 1739 N N . GLY A 1 221 ? -14.930 8.652 27.197 1.00 50.59 221 GLY A N 1
ATOM 1740 C CA . GLY A 1 221 ? -13.941 7.705 27.732 1.00 50.59 221 GLY A CA 1
ATOM 1741 C C . GLY A 1 221 ? -13.280 6.814 26.688 1.00 50.59 221 GLY A C 1
ATOM 1742 O O . GLY A 1 221 ? -13.924 6.483 25.669 1.00 50.59 221 GLY A O 1
#

Secondary structure (DSSP, 8-state):
--PPPP-PPPPPP----------------PPPHHHHHHHHHHSTTS-HHHHHHHHHIIIIISTT----TT-EEEEEEGGGHHHHHHHHHHHHHHSSS--SEEEEEEEES-TT-SS--EEEEEEEEEEPPPTT------SPPPHHHHHHHHHHHHHHHHHHHHHHHHHHHHH--SSEEEEEE-----TT-SSS---EEEEEE-TTS-EEEEESS--HHHHT-

Radius of gyration: 35.07 Å; chains: 1; bounding box: 86×60×103 Å